Protein AF-A0A523AHH6-F1 (afdb_monomer_lite)

Sequence (293 aa):
MIEVYRKLPKESFELILRNLAAREYLKRIWEQYSTIGKLDYLEDFDKIFEELFRFFLRPFELIIFNESVIRSIFPLQNLITTRDVVSAYTDFVESLTSHMRLTLQLLSQPVPKTPFDRFIEDWLDFAKKFEFQTAFPQDLPFALPADAKNYLIDCMKHWGEFVSDYEKYREMLRKAFRRSIENFCDFLSRSNVKSFDEFKNLLQDFLAKEFDVLLKSEEYLDLQQRLFDALFDHIYCLRRFFELMLENNPASPFATVSQLDEAYKRIMDLRRKIAELEKRLEALEVRLHDRKD

Radius of gyration: 30.47 Å; chains: 1; bounding box: 73×78×85 Å

Secondary structure (DSSP, 8-state):
-HHHHTTS-HHHHHHHHHHHHHHHHHHHHHHHHHHHS-----HHHHHHHHHHHHHHHHHHHHHHHHHHHHHHHS-TTTTTSHHHHHHHHHHHHHHHHHHHHHHHHHHSS-----HHHHHHHHHHHHHHHHTT--S--TT-TTSPPHHHHHHHHHHHHHHHHHHHHHHHHHHHHHHHHHHHHHHHHHHHTTS----HHHHHHHHHHHHHHHHHHHHT-HHHHHHHHHHHHHHHHHHHHHHHHHHHHHHT-TT--SPPHHHHHHHHHHHHHHHHHHHHHHHHHHHHHHHHHTTT-

pLDDT: mean 76.25, std 17.23, range [41.59, 97.75]

Foldseek 3Di:
DVVVLVPDDPLVNLLVVLVVLLVVLLVVQVVVCVVPLAHDDDVSLVSNVCSVCCSVCVVVVVVVVVVVVVCVVCVVVPCVVPLVVLVVVLVVLVVVVVVVLVVVVVVDPRDPCDVVNVVNVVSVVVSVVVVPDPDDPPPDLQPQPPLLVVLVVQLVVLVVQLVVLSVVLSVLLVVLSVVLVRVLSVVSNVDPDDDSVSSVVSSVVSSCVSVVVLVPDPVNVVSVVSNVVSVVSSVVSVLVSVQSSQVSNPPRPDDRPVRVVVVVVVVVVVVVVVVVVVVVVVVVVVVVVVVVD

Structure (mmCIF, N/CA/C/O backbone):
data_AF-A0A523AHH6-F1
#
_entry.id   AF-A0A523AHH6-F1
#
loop_
_atom_site.group_PDB
_atom_site.id
_atom_site.type_symbol
_atom_site.label_atom_id
_atom_site.label_alt_id
_atom_site.label_comp_id
_atom_site.label_asym_id
_atom_site.label_entity_id
_atom_site.label_seq_id
_atom_site.pdbx_PDB_ins_code
_atom_site.Cartn_x
_atom_site.Cartn_y
_atom_site.Cartn_z
_atom_site.occupancy
_atom_site.B_iso_or_equiv
_atom_site.auth_seq_id
_atom_site.auth_comp_id
_atom_site.auth_asym_id
_atom_site.auth_atom_id
_atom_site.pdbx_PDB_model_num
ATOM 1 N N . MET A 1 1 ? 8.636 -21.648 23.862 1.00 48.44 1 MET A N 1
ATOM 2 C CA . MET A 1 1 ? 8.026 -20.578 23.036 1.00 48.44 1 MET A CA 1
ATOM 3 C C . MET A 1 1 ? 9.076 -19.832 22.207 1.00 48.44 1 MET A C 1
ATOM 5 O O . MET A 1 1 ? 8.920 -19.797 21.000 1.00 48.44 1 MET A O 1
ATOM 9 N N . ILE A 1 2 ? 10.172 -19.332 22.799 1.00 52.78 2 ILE A N 1
ATOM 10 C CA . ILE A 1 2 ? 11.234 -18.541 22.123 1.00 52.78 2 ILE A CA 1
ATOM 11 C C . ILE A 1 2 ? 11.898 -19.247 20.914 1.00 52.78 2 ILE A C 1
ATOM 13 O O . ILE A 1 2 ? 12.221 -18.591 19.930 1.00 52.78 2 ILE A O 1
ATOM 17 N N . GLU A 1 3 ? 12.048 -20.575 20.920 1.00 47.69 3 GLU A N 1
ATOM 18 C CA . GLU A 1 3 ? 12.657 -21.307 19.789 1.00 47.69 3 GLU A CA 1
ATOM 19 C C . GLU A 1 3 ? 11.769 -21.402 18.541 1.00 47.69 3 GLU A C 1
ATOM 21 O O . GLU A 1 3 ? 12.284 -21.424 17.425 1.00 47.69 3 GLU A O 1
ATOM 26 N N . VAL A 1 4 ? 10.441 -21.392 18.708 1.00 57.41 4 VAL A N 1
ATOM 27 C CA . VAL A 1 4 ? 9.490 -21.340 17.583 1.00 57.41 4 VAL A CA 1
ATOM 28 C C . VAL A 1 4 ? 9.541 -19.960 16.912 1.00 57.41 4 VAL A C 1
ATOM 30 O O . VAL A 1 4 ? 9.402 -19.856 15.697 1.00 57.41 4 VAL A O 1
ATOM 33 N N . TYR A 1 5 ? 9.854 -18.910 17.681 1.00 54.66 5 TYR A N 1
ATOM 34 C CA . TYR A 1 5 ? 9.972 -17.536 17.185 1.00 54.66 5 TYR A CA 1
ATOM 35 C C . TYR A 1 5 ? 11.235 -17.267 16.352 1.00 54.66 5 TYR A C 1
ATOM 37 O O . TYR A 1 5 ? 11.229 -16.346 15.545 1.00 54.66 5 TYR A O 1
ATOM 45 N N . ARG A 1 6 ? 12.302 -18.070 16.477 1.00 58.28 6 ARG A N 1
ATOM 46 C CA . ARG A 1 6 ? 13.540 -17.887 15.687 1.00 58.28 6 ARG A CA 1
ATOM 47 C C . ARG A 1 6 ? 13.448 -18.366 14.236 1.00 58.28 6 ARG A C 1
ATOM 49 O O . ARG A 1 6 ? 14.326 -18.034 13.448 1.00 58.28 6 ARG A O 1
ATOM 56 N N . LYS A 1 7 ? 12.432 -19.164 13.891 1.00 66.31 7 LYS A N 1
ATOM 57 C CA . LYS A 1 7 ? 12.277 -19.764 12.553 1.00 66.31 7 LYS A CA 1
ATOM 58 C C . LYS A 1 7 ? 11.244 -19.062 11.669 1.00 66.31 7 LYS A C 1
ATOM 60 O O . LYS A 1 7 ? 11.060 -19.475 10.529 1.00 66.31 7 LYS A O 1
ATOM 65 N N . LEU A 1 8 ? 10.550 -18.047 12.181 1.00 60.25 8 LEU A N 1
ATOM 66 C CA . LEU A 1 8 ? 9.539 -17.329 11.409 1.00 60.25 8 LEU A CA 1
ATOM 67 C C . LEU A 1 8 ? 10.190 -16.276 10.496 1.00 60.25 8 LEU A C 1
ATOM 69 O O . LEU A 1 8 ? 11.152 -15.630 10.921 1.00 60.25 8 LEU A O 1
ATOM 73 N N . PRO A 1 9 ? 9.660 -16.069 9.274 1.00 73.94 9 PRO A N 1
ATOM 74 C CA . PRO A 1 9 ? 10.019 -14.925 8.445 1.00 73.94 9 PRO A CA 1
ATOM 75 C C . PRO A 1 9 ? 9.846 -13.620 9.226 1.00 73.94 9 PRO A C 1
ATOM 77 O O . PRO A 1 9 ? 8.939 -13.490 10.058 1.00 73.94 9 PRO A O 1
ATOM 80 N N . LYS A 1 10 ? 10.720 -12.648 8.964 1.00 73.81 10 LYS A N 1
ATOM 81 C CA . LYS A 1 10 ? 10.757 -11.363 9.675 1.00 73.81 10 LYS A CA 1
ATOM 82 C C . LYS A 1 10 ? 9.416 -10.625 9.584 1.00 73.81 10 LYS A C 1
ATOM 84 O O . LYS A 1 10 ? 8.987 -9.994 10.546 1.00 73.81 10 LYS A O 1
ATOM 89 N N . GLU A 1 11 ? 8.739 -10.768 8.454 1.00 67.25 11 GLU A N 1
ATOM 90 C CA . GLU A 1 11 ? 7.439 -10.183 8.137 1.00 67.25 11 GLU A CA 1
ATOM 91 C C . GLU A 1 11 ? 6.336 -10.776 9.023 1.00 67.25 11 GLU A C 1
ATOM 93 O O . GLU A 1 11 ? 5.547 -10.043 9.621 1.00 67.25 11 GLU A O 1
ATOM 98 N N . SER A 1 12 ? 6.328 -12.102 9.187 1.00 72.25 12 SER A N 1
ATOM 99 C CA . SER A 1 12 ? 5.388 -12.796 10.072 1.00 72.25 12 SER A CA 1
ATOM 100 C C . SER A 1 12 ? 5.602 -12.407 11.535 1.00 72.25 12 SER A C 1
ATOM 102 O O . SER A 1 12 ? 4.640 -12.270 12.288 1.00 72.25 12 SER A O 1
ATOM 104 N N . PHE A 1 13 ? 6.858 -12.205 11.945 1.00 78.50 13 PHE A N 1
ATOM 105 C CA . PHE A 1 13 ? 7.189 -11.762 13.298 1.00 78.50 13 PHE A CA 1
ATOM 106 C C . PHE A 1 13 ? 6.691 -10.339 13.579 1.00 78.50 13 PHE A C 1
ATOM 108 O O . PHE A 1 13 ? 6.076 -10.097 14.617 1.00 78.50 13 PHE A O 1
ATOM 115 N N . GLU A 1 14 ? 6.899 -9.411 12.642 1.00 75.81 14 GLU A N 1
ATOM 116 C CA . GLU A 1 14 ? 6.394 -8.043 12.769 1.00 75.81 14 GLU A CA 1
ATOM 117 C C . GLU A 1 14 ? 4.862 -8.019 12.867 1.00 75.81 14 GLU A C 1
ATOM 119 O O . GLU A 1 14 ? 4.312 -7.358 13.747 1.00 75.81 14 GLU A O 1
ATOM 124 N N . LEU A 1 15 ? 4.168 -8.801 12.036 1.00 78.25 15 LEU A N 1
ATOM 125 C CA . LEU A 1 15 ? 2.708 -8.895 12.065 1.00 78.25 15 LEU A CA 1
ATOM 126 C C . LEU A 1 15 ? 2.179 -9.428 13.407 1.00 78.25 15 LEU A C 1
ATOM 128 O O . LEU A 1 15 ? 1.160 -8.952 13.908 1.00 78.25 15 LEU A O 1
ATOM 132 N N . ILE A 1 16 ? 2.875 -10.383 14.030 1.00 81.69 16 ILE A N 1
ATOM 133 C CA . ILE A 1 16 ? 2.519 -10.877 15.369 1.00 81.69 16 ILE A CA 1
ATOM 134 C C . ILE A 1 16 ? 2.703 -9.781 16.423 1.00 81.69 16 ILE A C 1
ATOM 136 O O . ILE A 1 16 ? 1.802 -9.571 17.234 1.00 81.69 16 ILE A O 1
ATOM 140 N N . LEU A 1 17 ? 3.834 -9.067 16.413 1.00 84.88 17 LEU A N 1
ATOM 141 C CA . LEU A 1 17 ? 4.095 -7.994 17.378 1.00 84.88 17 LEU A CA 1
ATOM 142 C C . LEU A 1 17 ? 3.060 -6.869 17.285 1.00 84.88 17 LEU A C 1
ATOM 144 O O . LEU A 1 17 ? 2.570 -6.403 18.311 1.00 84.88 17 LEU A O 1
ATOM 148 N N . ARG A 1 18 ? 2.676 -6.478 16.069 1.00 83.06 18 ARG A N 1
ATOM 149 C CA . ARG A 1 18 ? 1.643 -5.457 15.844 1.00 83.06 18 ARG A CA 1
ATOM 150 C C . ARG A 1 18 ? 0.272 -5.908 16.329 1.00 83.06 18 ARG A C 1
ATOM 152 O O . ARG A 1 18 ? -0.416 -5.156 17.007 1.00 83.06 18 ARG A O 1
ATOM 159 N N . ASN A 1 19 ? -0.103 -7.158 16.055 1.00 87.19 19 ASN A N 1
ATOM 160 C CA . ASN A 1 19 ? -1.345 -7.729 16.580 1.00 87.19 19 ASN A CA 1
ATOM 161 C C . ASN A 1 19 ? -1.354 -7.788 18.114 1.00 87.19 19 ASN A C 1
ATOM 163 O O . ASN A 1 19 ? -2.397 -7.572 18.732 1.00 87.19 19 ASN A O 1
ATOM 167 N N . LEU A 1 20 ? -0.206 -8.064 18.742 1.00 88.88 20 LEU A N 1
ATOM 168 C CA . LEU A 1 20 ? -0.069 -8.003 20.197 1.00 88.88 20 LEU A CA 1
ATOM 169 C C . LEU A 1 20 ? -0.251 -6.571 20.711 1.00 88.88 20 LEU A C 1
ATOM 171 O O . LEU A 1 20 ? -1.049 -6.378 21.625 1.00 88.88 20 LEU A O 1
ATOM 175 N N . ALA A 1 21 ? 0.388 -5.581 20.083 1.00 90.81 21 ALA A N 1
ATOM 176 C CA . ALA A 1 21 ? 0.228 -4.171 20.437 1.00 90.81 21 ALA A CA 1
ATOM 177 C C . ALA A 1 21 ? -1.233 -3.707 20.285 1.00 90.81 21 ALA A C 1
ATOM 179 O O . ALA A 1 21 ? -1.817 -3.186 21.232 1.00 90.81 21 ALA A O 1
ATOM 180 N N . ALA A 1 22 ? -1.874 -3.994 19.146 1.00 91.38 22 ALA A N 1
ATOM 181 C CA . ALA A 1 22 ? -3.294 -3.719 18.915 1.00 91.38 22 ALA A CA 1
ATOM 182 C C . ALA A 1 22 ? -4.188 -4.358 19.991 1.00 91.38 22 ALA A C 1
ATOM 184 O O . ALA A 1 22 ? -5.118 -3.728 20.495 1.00 91.38 22 ALA A O 1
ATOM 185 N N . ARG A 1 23 ? -3.881 -5.595 20.401 1.00 93.31 23 ARG A N 1
ATOM 186 C CA . ARG A 1 23 ? -4.606 -6.283 21.474 1.00 93.31 23 ARG A CA 1
ATOM 187 C C . ARG A 1 23 ? -4.383 -5.638 22.841 1.00 93.31 23 ARG A C 1
ATOM 189 O O . ARG A 1 23 ? -5.309 -5.637 23.648 1.00 93.31 23 ARG A O 1
ATOM 196 N N . GLU A 1 24 ? -3.190 -5.129 23.125 1.00 95.06 24 GLU A N 1
ATOM 197 C CA . GLU A 1 24 ? -2.901 -4.394 24.360 1.00 95.06 24 GLU A CA 1
ATOM 198 C C . GLU A 1 24 ? -3.667 -3.073 24.414 1.00 95.06 24 GLU A C 1
ATOM 200 O O . GLU A 1 24 ? -4.338 -2.819 25.414 1.00 95.06 24 GLU A O 1
ATOM 205 N N . TYR A 1 25 ? -3.661 -2.290 23.330 1.00 96.25 25 TYR A N 1
ATOM 206 C CA . TYR A 1 25 ? -4.496 -1.090 23.207 1.00 96.25 25 TYR A CA 1
ATOM 207 C C . TYR A 1 25 ? -5.971 -1.430 23.439 1.00 96.25 25 TYR A C 1
ATOM 209 O O . TYR A 1 25 ? -6.633 -0.815 24.271 1.00 96.25 25 TYR A O 1
ATOM 217 N N . LEU A 1 26 ? -6.468 -2.489 22.794 1.00 96.19 26 LEU A N 1
ATOM 218 C CA . LEU A 1 26 ? -7.857 -2.913 22.940 1.00 96.19 26 LEU A CA 1
ATOM 219 C C . LEU A 1 26 ? -8.212 -3.331 24.375 1.00 96.19 26 LEU A C 1
ATOM 221 O O . LEU A 1 26 ? -9.313 -3.046 24.843 1.00 96.19 26 LEU A O 1
ATOM 225 N N . LYS A 1 27 ? -7.293 -3.993 25.090 1.00 96.25 27 LYS A N 1
ATOM 226 C CA . LYS A 1 27 ? -7.486 -4.340 26.506 1.00 96.25 27 LYS A CA 1
ATOM 227 C C . LYS A 1 27 ? -7.603 -3.101 27.385 1.00 96.25 27 LYS A C 1
ATOM 229 O O . LYS A 1 27 ? -8.485 -3.074 28.233 1.00 96.25 27 LYS A O 1
ATOM 234 N N . ARG A 1 28 ? -6.774 -2.077 27.164 1.00 96.69 28 ARG A N 1
ATOM 235 C CA . ARG A 1 28 ? -6.853 -0.821 27.930 1.00 96.69 28 ARG A CA 1
ATOM 236 C C . ARG A 1 28 ? -8.177 -0.099 27.706 1.00 96.69 28 ARG A C 1
ATOM 238 O O . ARG A 1 28 ? -8.812 0.336 28.663 1.00 96.69 28 ARG A O 1
ATOM 245 N N . ILE A 1 29 ? -8.630 -0.047 26.454 1.00 96.75 29 ILE A N 1
ATOM 246 C CA . ILE A 1 29 ? -9.942 0.505 26.088 1.00 96.75 29 ILE A CA 1
ATOM 247 C C . ILE A 1 29 ? -11.062 -0.267 26.807 1.00 96.75 29 ILE A C 1
ATOM 249 O O . ILE A 1 29 ? -11.969 0.336 27.383 1.00 96.75 29 ILE A O 1
ATOM 253 N N . TRP A 1 30 ? -10.987 -1.601 26.819 1.00 96.81 30 TRP A N 1
ATOM 254 C CA . TRP A 1 30 ? -11.945 -2.442 27.537 1.00 96.81 30 TRP A CA 1
ATOM 255 C C . TRP A 1 30 ? -11.932 -2.205 29.049 1.00 96.81 30 TRP A C 1
ATOM 257 O O . TRP A 1 30 ? -12.995 -2.080 29.649 1.00 96.81 30 TRP A O 1
ATOM 267 N N . GLU A 1 31 ? -10.759 -2.134 29.677 1.00 95.94 31 GLU A N 1
ATOM 268 C CA . GLU A 1 31 ? -10.627 -1.877 31.115 1.00 95.94 31 GLU A CA 1
ATOM 269 C C . GLU A 1 31 ? -11.294 -0.547 31.494 1.00 95.94 31 GLU A C 1
ATOM 271 O O . GLU A 1 31 ? -12.069 -0.488 32.455 1.00 95.94 31 GLU A O 1
ATOM 276 N N . GLN A 1 32 ? -11.092 0.489 30.677 1.00 94.44 32 GLN A N 1
ATOM 277 C CA . GLN A 1 32 ? -11.747 1.782 30.845 1.00 94.44 32 GLN A CA 1
ATOM 278 C C . GLN A 1 32 ? -13.272 1.677 30.712 1.00 94.44 32 GLN A C 1
ATOM 280 O O . GLN A 1 32 ? -13.994 2.142 31.599 1.00 94.44 32 GLN A O 1
ATOM 285 N N . TYR A 1 33 ? -13.772 1.013 29.665 1.00 95.44 33 TYR A N 1
ATOM 286 C CA . TYR A 1 33 ? -15.208 0.772 29.499 1.00 95.44 33 TYR A CA 1
ATOM 287 C C . TYR A 1 33 ? -15.796 -0.020 30.675 1.00 95.44 33 TYR A C 1
ATOM 289 O O . TYR A 1 33 ? -16.827 0.367 31.215 1.00 95.44 33 TYR A O 1
ATOM 297 N N . SER A 1 34 ? -15.128 -1.084 31.126 1.00 94.25 34 SER A N 1
ATOM 298 C CA . SER A 1 34 ? -15.606 -1.939 32.220 1.00 94.25 34 SER A CA 1
ATOM 299 C C . SER A 1 34 ? -15.682 -1.211 33.566 1.00 94.25 34 SER A C 1
ATOM 301 O O . SER A 1 34 ? -16.495 -1.569 34.416 1.00 94.25 34 SER A O 1
ATOM 303 N N . THR A 1 35 ? -14.866 -0.168 33.746 1.00 92.44 35 THR A N 1
ATOM 304 C CA . THR A 1 35 ? -14.834 0.644 34.968 1.00 92.44 35 THR A CA 1
ATOM 305 C C . THR A 1 35 ? -15.883 1.757 34.937 1.00 92.44 35 THR A C 1
ATOM 307 O O . THR A 1 35 ? -16.543 2.013 35.941 1.00 92.44 35 THR A O 1
ATOM 310 N N . ILE A 1 36 ? -16.034 2.435 33.795 1.00 91.88 36 ILE A N 1
ATOM 311 C CA . ILE A 1 36 ? -16.860 3.648 33.665 1.00 91.88 36 ILE A CA 1
ATOM 312 C C . ILE A 1 36 ? -18.284 3.320 33.181 1.00 91.88 36 ILE A C 1
ATOM 314 O O . ILE A 1 36 ? -19.224 4.069 33.442 1.00 91.88 36 ILE A O 1
ATOM 318 N N . GLY A 1 37 ? -18.460 2.208 32.465 1.00 88.25 37 GLY A N 1
ATOM 319 C CA . GLY A 1 37 ? -19.714 1.812 31.816 1.00 88.25 37 GLY A CA 1
ATOM 320 C C . GLY A 1 37 ? -20.070 2.644 30.577 1.00 88.25 37 GLY A C 1
ATOM 321 O O . GLY A 1 37 ? -21.135 2.452 29.996 1.00 88.25 37 GLY A O 1
ATOM 322 N N . LYS A 1 38 ? -19.198 3.576 30.176 1.00 89.62 38 LYS A N 1
ATOM 323 C CA . LYS A 1 38 ? -19.306 4.400 28.967 1.00 89.62 38 LYS A CA 1
ATOM 324 C C . LYS A 1 38 ? -17.939 4.518 28.309 1.00 89.62 38 LYS A C 1
ATOM 326 O O . LYS A 1 38 ? -16.919 4.469 28.996 1.00 89.62 38 LYS A O 1
ATOM 331 N N . LEU A 1 39 ? -17.937 4.664 26.990 1.00 92.44 39 LEU A N 1
ATOM 332 C CA . LEU A 1 39 ? -16.727 4.776 26.192 1.00 92.44 39 LEU A CA 1
ATOM 333 C C . LEU A 1 39 ? -16.906 5.877 25.150 1.00 92.44 39 LEU A C 1
ATOM 335 O O . LEU A 1 39 ? -17.854 5.828 24.373 1.00 92.44 39 LEU A O 1
ATOM 339 N N . ASP A 1 40 ? -15.982 6.832 25.144 1.00 93.38 40 ASP A N 1
ATOM 340 C CA . ASP A 1 40 ? -15.847 7.837 24.091 1.00 93.38 40 ASP A CA 1
ATOM 341 C C . ASP A 1 40 ? -14.698 7.449 23.148 1.00 93.38 40 ASP A C 1
ATOM 343 O O . ASP A 1 40 ? -13.979 6.475 23.384 1.00 93.38 40 ASP A O 1
ATOM 347 N N . TYR A 1 41 ? -14.501 8.207 22.068 1.00 93.56 41 TYR A N 1
ATOM 348 C CA . TYR A 1 41 ? -13.341 8.012 21.198 1.00 93.56 41 TYR A CA 1
ATOM 349 C C . TYR A 1 41 ? -12.038 8.318 21.958 1.00 93.56 41 TYR A C 1
ATOM 351 O O . TYR A 1 41 ? -11.848 9.417 22.478 1.00 93.56 41 TYR A O 1
ATOM 359 N N . LEU A 1 42 ? -11.130 7.344 22.001 1.00 93.94 42 LEU A N 1
ATOM 360 C CA . LEU A 1 42 ? -9.831 7.412 22.675 1.00 93.94 42 LEU A CA 1
ATOM 361 C C . LEU A 1 42 ? -8.678 7.399 21.667 1.00 93.94 42 LEU A C 1
ATOM 363 O O . LEU A 1 42 ? -8.751 6.728 20.643 1.00 93.94 42 LEU A O 1
ATOM 367 N N . GLU A 1 43 ? -7.559 8.028 22.026 1.00 94.75 43 GLU A N 1
ATOM 368 C CA . GLU A 1 43 ? -6.303 7.997 21.253 1.00 94.75 43 GLU A CA 1
ATOM 369 C C . GLU A 1 43 ? -5.782 6.562 21.024 1.00 94.75 43 GLU A C 1
ATOM 371 O O . GLU A 1 43 ? -5.125 6.267 20.028 1.00 94.75 43 GLU A O 1
ATOM 376 N N . ASP A 1 44 ? -6.095 5.629 21.929 1.00 95.56 44 ASP A N 1
ATOM 377 C CA . ASP A 1 44 ? -5.725 4.221 21.762 1.00 95.56 44 ASP A CA 1
ATOM 378 C C . ASP A 1 44 ? -6.420 3.572 20.543 1.00 95.56 44 ASP A C 1
ATOM 380 O O . ASP A 1 44 ? -5.861 2.639 19.968 1.00 95.56 44 ASP A O 1
ATOM 384 N N . PHE A 1 45 ? -7.568 4.087 20.074 1.00 95.69 45 PHE A N 1
ATOM 385 C CA . PHE A 1 45 ? -8.154 3.648 18.800 1.00 95.69 45 PHE A CA 1
ATOM 386 C C . PHE A 1 45 ? -7.327 4.102 17.596 1.00 95.69 45 PHE A C 1
ATOM 388 O O . PHE A 1 45 ? -7.135 3.313 16.671 1.00 95.69 45 PHE A O 1
ATOM 395 N N . ASP A 1 46 ? -6.776 5.318 17.621 1.00 94.50 46 ASP A N 1
ATOM 396 C CA . ASP A 1 46 ? -5.870 5.786 16.564 1.00 94.50 46 ASP A CA 1
ATOM 397 C C . ASP A 1 46 ? -4.603 4.925 16.517 1.00 94.50 46 ASP A C 1
ATOM 399 O O . ASP A 1 46 ? -4.131 4.563 15.442 1.00 94.50 46 ASP A O 1
ATOM 403 N N . LYS A 1 47 ? -4.086 4.506 17.678 1.00 94.50 47 LYS A N 1
ATOM 404 C CA . LYS A 1 47 ? -2.945 3.577 17.745 1.00 94.50 47 LYS A CA 1
ATOM 405 C C . LYS A 1 47 ? -3.287 2.206 17.171 1.00 94.50 47 LYS A C 1
ATOM 407 O O . LYS A 1 47 ? -2.462 1.628 16.471 1.00 94.50 47 LYS A O 1
ATOM 412 N N . ILE A 1 48 ? -4.500 1.698 17.410 1.00 93.06 48 ILE A N 1
ATOM 413 C CA . ILE A 1 48 ? -4.978 0.464 16.767 1.00 93.06 48 ILE A CA 1
ATOM 414 C C . ILE A 1 48 ? -5.034 0.642 15.247 1.00 93.06 48 ILE A C 1
ATOM 416 O O . ILE A 1 48 ? -4.553 -0.232 14.528 1.00 93.06 48 ILE A O 1
ATOM 420 N N . PHE A 1 49 ? -5.573 1.761 14.755 1.00 93.62 49 PHE A N 1
ATOM 421 C CA . PHE A 1 49 ? -5.599 2.058 13.322 1.00 93.62 49 PHE A CA 1
ATOM 422 C C . PHE A 1 49 ? -4.189 2.051 12.730 1.00 93.62 49 PHE A C 1
ATOM 424 O O . PHE A 1 49 ? -3.935 1.348 11.751 1.00 93.62 49 PHE A O 1
ATOM 431 N N . GLU A 1 50 ? -3.257 2.779 13.342 1.00 91.56 50 GLU A N 1
ATOM 432 C CA . GLU A 1 50 ? -1.877 2.826 12.869 1.00 91.56 50 GLU A CA 1
ATOM 433 C C . GLU A 1 50 ? -1.238 1.429 12.921 1.00 91.56 50 GLU A C 1
ATOM 435 O O . GLU A 1 50 ? -0.637 1.014 11.940 1.00 91.56 50 GLU A O 1
ATOM 440 N N . GLU A 1 51 ? -1.420 0.621 13.970 1.00 89.31 51 GLU A N 1
ATOM 441 C CA . GLU A 1 51 ? -0.836 -0.729 13.990 1.00 89.31 51 GLU A CA 1
ATOM 442 C C . GLU A 1 51 ? -1.425 -1.681 12.937 1.00 89.31 51 GLU A C 1
ATOM 444 O O . GLU A 1 51 ? -0.674 -2.469 12.350 1.00 89.31 51 GLU A O 1
ATOM 449 N N . LEU A 1 52 ? -2.731 -1.589 12.662 1.00 85.94 52 LEU A N 1
ATOM 450 C CA . LEU A 1 52 ? -3.413 -2.409 11.658 1.00 85.94 52 LEU A CA 1
ATOM 451 C C . LEU A 1 52 ? -3.036 -2.004 10.230 1.00 85.94 52 LEU A C 1
ATOM 453 O O . LEU A 1 52 ? -2.699 -2.859 9.412 1.00 85.94 52 LEU A O 1
ATOM 457 N N . PHE A 1 53 ? -3.083 -0.708 9.922 1.00 84.06 53 PHE A N 1
ATOM 458 C CA . PHE A 1 53 ? -2.934 -0.219 8.553 1.00 84.06 53 PHE A CA 1
ATOM 459 C C . PHE A 1 53 ? -1.491 0.085 8.177 1.00 84.06 53 PHE A C 1
ATOM 461 O O . PHE A 1 53 ? -1.128 -0.095 7.017 1.00 84.06 53 PHE A O 1
ATOM 468 N N . ARG A 1 54 ? -0.620 0.439 9.128 1.00 77.88 54 ARG A N 1
ATOM 469 C CA . ARG A 1 54 ? 0.790 0.722 8.833 1.00 77.88 54 ARG A CA 1
ATOM 470 C C . ARG A 1 54 ? 1.499 -0.459 8.199 1.00 77.88 54 ARG A C 1
ATOM 472 O O . ARG A 1 54 ? 2.373 -0.237 7.384 1.00 77.88 54 ARG A O 1
ATOM 479 N N . PHE A 1 55 ? 1.138 -1.707 8.493 1.00 72.06 55 PHE A N 1
ATOM 480 C CA . PHE A 1 55 ? 1.748 -2.844 7.795 1.00 72.06 55 PHE A CA 1
ATOM 481 C C . PHE A 1 55 ? 1.467 -2.821 6.281 1.00 72.06 55 PHE A C 1
ATOM 483 O O . PHE A 1 55 ? 2.379 -3.026 5.484 1.00 72.06 55 PHE A O 1
ATOM 490 N N . PHE A 1 56 ? 0.228 -2.518 5.891 1.00 69.94 56 PHE A N 1
ATOM 491 C CA . PHE A 1 56 ? -0.183 -2.436 4.487 1.00 69.94 56 PHE A CA 1
ATOM 492 C C . PHE A 1 56 ? 0.318 -1.161 3.804 1.00 69.94 56 PHE A C 1
ATOM 494 O O . PHE A 1 56 ? 0.626 -1.169 2.616 1.00 69.94 56 PHE A O 1
ATOM 501 N N . LEU A 1 57 ? 0.413 -0.075 4.567 1.00 76.19 57 LEU A N 1
ATOM 502 C CA . LEU A 1 57 ? 0.810 1.248 4.100 1.00 76.19 57 LEU A CA 1
ATOM 503 C C . LEU A 1 57 ? 2.337 1.417 4.041 1.00 76.19 57 LEU A C 1
ATOM 505 O O . LEU A 1 57 ? 2.851 2.104 3.167 1.00 76.19 57 LEU A O 1
ATOM 509 N N . ARG A 1 58 ? 3.096 0.736 4.905 1.00 72.50 58 ARG A N 1
ATOM 510 C CA . ARG A 1 58 ? 4.551 0.897 5.043 1.00 72.50 58 ARG A CA 1
ATOM 511 C C . ARG A 1 58 ? 5.346 0.660 3.759 1.00 72.50 58 ARG A C 1
ATOM 513 O O . ARG A 1 58 ? 6.279 1.427 3.543 1.00 72.50 58 ARG A O 1
ATOM 520 N N . PRO A 1 59 ? 5.058 -0.347 2.911 1.00 69.25 59 PRO A N 1
ATOM 521 C CA . PRO A 1 59 ? 5.743 -0.473 1.629 1.00 69.25 59 PRO A CA 1
ATOM 522 C C . PRO A 1 59 ? 5.609 0.802 0.795 1.00 69.25 59 PRO A C 1
ATOM 524 O O . PRO A 1 59 ? 6.606 1.303 0.289 1.00 69.25 59 PRO A O 1
ATOM 527 N N . PHE A 1 60 ? 4.413 1.385 0.742 1.00 71.12 60 PHE A N 1
ATOM 528 C CA . PHE A 1 60 ? 4.165 2.633 0.029 1.00 71.12 60 PHE A CA 1
ATOM 529 C C . PHE A 1 60 ? 4.817 3.828 0.728 1.00 71.12 60 PHE A C 1
ATOM 531 O O . PHE A 1 60 ? 5.501 4.603 0.071 1.00 71.12 60 PHE A O 1
ATOM 538 N N . GLU A 1 61 ? 4.723 3.934 2.056 1.00 70.88 61 GLU A N 1
ATOM 539 C CA . GLU A 1 61 ? 5.405 4.984 2.829 1.00 70.88 61 GLU A CA 1
ATOM 540 C C . GLU A 1 61 ? 6.924 4.953 2.642 1.00 70.88 61 GLU A C 1
ATOM 542 O O . GLU A 1 61 ? 7.544 6.004 2.544 1.00 70.88 61 GLU A O 1
ATOM 547 N N . LEU A 1 62 ? 7.536 3.768 2.575 1.00 65.81 62 LEU A N 1
ATOM 548 C CA . LEU A 1 62 ? 8.970 3.625 2.329 1.00 65.81 62 LEU A CA 1
ATOM 549 C C . LEU A 1 62 ? 9.343 4.080 0.922 1.00 65.81 62 LEU A C 1
ATOM 551 O O . LEU A 1 62 ? 10.371 4.731 0.762 1.00 65.81 62 LEU A O 1
ATOM 555 N N . ILE A 1 63 ? 8.523 3.771 -0.084 1.00 65.06 63 ILE A N 1
ATOM 556 C CA . ILE A 1 63 ? 8.771 4.239 -1.451 1.00 65.06 63 ILE A CA 1
ATOM 557 C C . ILE A 1 63 ? 8.630 5.773 -1.506 1.00 65.06 63 ILE A C 1
ATOM 559 O O . ILE A 1 63 ? 9.523 6.440 -2.018 1.00 65.06 63 ILE A O 1
ATOM 563 N N . ILE A 1 64 ? 7.594 6.345 -0.881 1.00 68.69 64 ILE A N 1
ATOM 564 C CA . ILE A 1 64 ? 7.368 7.802 -0.774 1.00 68.69 64 ILE A CA 1
ATOM 565 C C . ILE A 1 64 ? 8.486 8.509 -0.020 1.00 68.69 64 ILE A C 1
ATOM 567 O O . ILE A 1 64 ? 9.014 9.517 -0.488 1.00 68.69 64 ILE A O 1
ATOM 571 N N . PHE A 1 65 ? 8.893 7.976 1.125 1.00 61.91 65 PHE A N 1
ATOM 572 C CA . PHE A 1 65 ? 9.955 8.560 1.928 1.00 61.91 65 PHE A CA 1
ATOM 573 C C . PHE A 1 65 ? 11.305 8.495 1.211 1.00 61.91 65 PHE A C 1
ATOM 575 O O . PHE A 1 65 ? 12.011 9.501 1.142 1.00 61.91 65 PHE A O 1
ATOM 582 N N . ASN A 1 66 ? 11.653 7.343 0.632 1.00 57.75 66 ASN A N 1
ATOM 583 C CA . ASN A 1 66 ? 12.901 7.192 -0.111 1.00 57.75 66 ASN A CA 1
ATOM 584 C C . ASN A 1 66 ? 12.933 8.110 -1.333 1.00 57.75 66 ASN A C 1
ATOM 586 O O . ASN A 1 66 ? 13.975 8.686 -1.619 1.00 57.75 66 ASN A O 1
ATOM 590 N N . GLU A 1 67 ? 11.809 8.307 -2.019 1.00 62.91 67 GLU A N 1
ATOM 591 C CA . GLU A 1 67 ? 11.733 9.213 -3.164 1.00 62.91 67 GLU A CA 1
ATOM 592 C C . GLU A 1 67 ? 11.816 10.687 -2.744 1.00 62.91 67 GLU A C 1
ATOM 594 O O . GLU A 1 67 ? 12.536 11.450 -3.380 1.00 62.91 67 GLU A O 1
ATOM 599 N N . SER A 1 68 ? 11.225 11.082 -1.610 1.00 58.25 68 SER A N 1
ATOM 600 C CA . SER A 1 68 ? 11.435 12.417 -1.030 1.00 58.25 68 SER A CA 1
ATOM 601 C C . SER A 1 68 ? 12.896 12.665 -0.646 1.00 58.25 68 SER A C 1
ATOM 603 O O . SER A 1 68 ? 13.380 13.789 -0.782 1.00 58.25 68 SER A O 1
ATOM 605 N N . VAL A 1 69 ? 13.596 11.640 -0.156 1.00 52.84 69 VAL A N 1
ATOM 606 C CA . VAL A 1 69 ? 15.032 11.702 0.150 1.00 52.84 69 VAL A CA 1
ATOM 607 C C . VAL A 1 69 ? 15.852 11.757 -1.140 1.00 52.84 69 VAL A C 1
ATOM 609 O O . VAL A 1 69 ? 16.782 12.547 -1.248 1.00 52.84 69 VAL A O 1
ATOM 612 N N . ILE A 1 70 ? 15.480 10.993 -2.165 1.00 50.62 70 ILE A N 1
ATOM 613 C CA . ILE A 1 70 ? 16.118 11.068 -3.483 1.00 50.62 70 ILE A CA 1
ATOM 614 C C . ILE A 1 70 ? 15.887 12.447 -4.111 1.00 50.62 70 ILE A C 1
ATOM 616 O O . ILE A 1 70 ? 16.836 13.020 -4.623 1.00 50.62 70 ILE A O 1
ATOM 620 N N . ARG A 1 71 ? 14.690 13.038 -4.018 1.00 52.12 71 ARG A N 1
ATOM 621 C CA . ARG A 1 71 ? 14.404 14.407 -4.490 1.00 52.12 71 ARG A CA 1
ATOM 622 C C . ARG A 1 71 ? 15.158 15.480 -3.709 1.00 52.12 71 ARG A C 1
ATOM 624 O O . ARG A 1 71 ? 15.484 16.516 -4.282 1.00 52.12 71 ARG A O 1
ATOM 631 N N . SER A 1 72 ? 15.404 15.274 -2.415 1.00 53.16 72 SER A N 1
ATOM 632 C CA . SER A 1 72 ? 16.155 16.233 -1.598 1.00 53.16 72 SER A CA 1
ATOM 633 C C . SER A 1 72 ? 17.665 16.134 -1.821 1.00 53.16 72 SER A C 1
ATOM 635 O O . SER A 1 72 ? 18.347 17.154 -1.771 1.00 53.16 72 SER A O 1
ATOM 637 N N . ILE A 1 73 ? 18.174 14.937 -2.126 1.00 44.09 73 ILE A N 1
ATOM 638 C CA . ILE A 1 73 ? 19.572 14.698 -2.514 1.00 44.09 73 ILE A CA 1
ATOM 639 C C . ILE A 1 73 ? 19.814 15.107 -3.976 1.00 44.09 73 ILE A C 1
ATOM 641 O O . ILE A 1 73 ? 20.847 15.689 -4.294 1.00 44.09 73 ILE A O 1
ATOM 645 N N . PHE A 1 74 ? 18.845 14.861 -4.856 1.00 46.84 74 PHE A N 1
ATOM 646 C CA . PHE A 1 74 ? 18.848 15.238 -6.266 1.00 46.84 74 PHE A CA 1
ATOM 647 C C . PHE A 1 74 ? 17.720 16.239 -6.534 1.00 46.84 74 PHE A C 1
ATOM 649 O O . PHE A 1 74 ? 16.670 15.854 -7.064 1.00 46.84 74 PHE A O 1
ATOM 656 N N . PRO A 1 75 ? 17.906 17.532 -6.208 1.00 46.12 75 PRO A N 1
ATOM 657 C CA . PRO A 1 75 ? 16.971 18.574 -6.605 1.00 46.12 75 PRO A CA 1
ATOM 658 C C . PRO A 1 75 ? 17.032 18.730 -8.130 1.00 46.12 75 PRO A C 1
ATOM 660 O O . PRO A 1 75 ? 17.712 19.602 -8.665 1.00 46.12 75 PRO A O 1
ATOM 663 N N . LEU A 1 76 ? 16.319 17.863 -8.854 1.00 45.31 76 LEU A N 1
ATOM 664 C CA . LEU A 1 76 ? 16.289 17.796 -10.321 1.00 45.31 76 LEU A CA 1
ATOM 665 C C . LEU A 1 76 ? 15.845 19.115 -10.970 1.00 45.31 76 LEU A C 1
ATOM 667 O O . LEU A 1 76 ? 16.220 19.403 -12.101 1.00 45.31 76 LEU A O 1
ATOM 671 N N . GLN A 1 77 ? 15.117 19.952 -10.226 1.00 43.31 77 GLN A N 1
ATOM 672 C CA . GLN A 1 77 ? 14.736 21.303 -10.647 1.00 43.31 77 GLN A CA 1
ATOM 673 C C . GLN A 1 77 ? 15.921 22.290 -10.666 1.00 43.31 77 GLN A C 1
ATOM 675 O O . GLN A 1 77 ? 15.901 23.230 -11.454 1.00 43.31 77 GLN A O 1
ATOM 680 N N . ASN A 1 78 ? 16.972 22.038 -9.875 1.00 41.59 78 ASN A N 1
ATOM 681 C CA . ASN A 1 78 ? 18.220 22.812 -9.859 1.00 41.59 78 ASN A CA 1
ATOM 682 C C . ASN A 1 78 ? 19.366 22.114 -10.615 1.00 41.59 78 ASN A C 1
ATOM 684 O O . ASN A 1 78 ? 20.298 22.777 -11.050 1.00 41.59 78 ASN A O 1
ATOM 688 N N . LEU A 1 79 ? 19.286 20.801 -10.859 1.00 43.78 79 LEU A N 1
ATOM 689 C CA . LEU A 1 79 ? 20.273 20.030 -11.640 1.00 43.78 79 LEU A CA 1
ATOM 690 C C . LEU A 1 79 ? 20.286 20.367 -13.147 1.00 43.78 79 LEU A C 1
ATOM 692 O O . LEU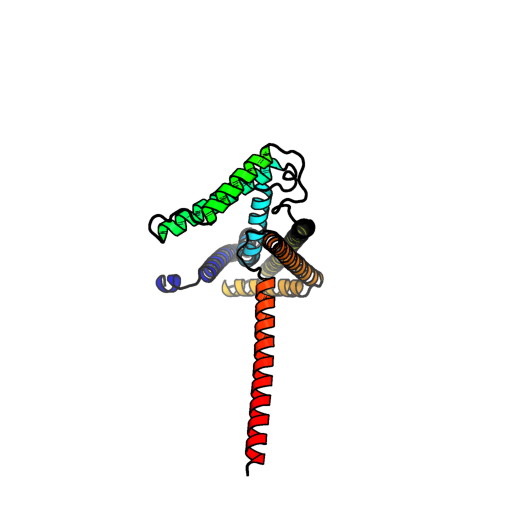 A 1 79 ? 21.009 19.753 -13.926 1.00 43.78 79 LEU A O 1
ATOM 696 N N . ILE A 1 80 ? 19.535 21.385 -13.568 1.00 46.00 80 ILE A N 1
ATOM 697 C CA . ILE A 1 80 ? 19.716 22.021 -14.878 1.00 46.00 80 ILE A CA 1
ATOM 698 C C . ILE A 1 80 ? 21.014 22.860 -14.902 1.00 46.00 80 ILE A C 1
ATOM 700 O O . ILE A 1 80 ? 21.510 23.175 -15.983 1.00 46.00 80 ILE A O 1
ATOM 704 N N . THR A 1 81 ? 21.651 23.141 -13.754 1.00 48.12 81 THR A N 1
ATOM 705 C CA . THR A 1 81 ? 23.073 23.518 -13.737 1.00 48.12 81 THR A CA 1
ATOM 706 C C . THR A 1 81 ? 23.959 22.275 -13.768 1.00 48.12 81 THR A C 1
ATOM 708 O O . THR A 1 81 ? 24.147 21.539 -12.804 1.00 48.12 81 THR A O 1
ATOM 711 N N . THR A 1 82 ? 24.511 22.074 -14.952 1.00 54.12 82 THR A N 1
ATOM 712 C CA . THR A 1 82 ? 25.162 20.885 -15.507 1.00 54.12 82 THR A CA 1
ATOM 713 C C . THR A 1 82 ? 26.437 20.426 -14.799 1.00 54.12 82 THR A C 1
ATOM 715 O O . THR A 1 82 ? 26.870 19.299 -15.020 1.00 54.12 82 THR A O 1
ATOM 718 N N . ARG A 1 83 ? 27.029 21.247 -13.925 1.00 50.88 83 ARG A N 1
ATOM 719 C CA . ARG A 1 83 ? 28.270 20.910 -13.209 1.00 50.88 83 ARG A CA 1
ATOM 720 C C . ARG A 1 83 ? 28.032 19.993 -12.008 1.00 50.88 83 ARG A C 1
ATOM 722 O O . ARG A 1 83 ? 28.772 19.030 -11.827 1.00 50.88 83 ARG A O 1
ATOM 729 N N . ASP A 1 84 ? 26.973 20.243 -11.244 1.00 49.50 84 ASP A N 1
ATOM 730 C CA . ASP A 1 84 ? 26.692 19.492 -10.014 1.00 49.50 84 ASP A CA 1
ATOM 731 C C . ASP A 1 84 ? 26.185 18.076 -10.326 1.00 49.50 84 ASP A C 1
ATOM 733 O O . ASP A 1 84 ? 26.499 17.135 -9.603 1.00 49.50 84 ASP A O 1
ATOM 737 N N . VAL A 1 85 ? 25.495 17.894 -11.462 1.00 51.69 85 VAL A N 1
ATOM 738 C CA . VAL A 1 85 ? 25.113 16.569 -11.991 1.00 51.69 85 VAL A CA 1
ATOM 739 C C . VAL A 1 85 ? 26.344 15.742 -12.337 1.00 51.69 85 VAL A C 1
ATOM 741 O O . VAL A 1 85 ? 26.426 14.576 -11.961 1.00 51.69 85 VAL A O 1
ATOM 744 N N . VAL A 1 86 ? 27.294 16.333 -13.068 1.00 53.91 86 VAL A N 1
ATOM 745 C CA . VAL A 1 86 ? 28.510 15.632 -13.498 1.00 53.91 86 VAL A CA 1
ATOM 746 C C . VAL A 1 86 ? 29.373 15.297 -12.287 1.00 53.91 86 VAL A C 1
ATOM 748 O O . VAL A 1 86 ? 29.888 14.184 -12.220 1.00 53.91 86 VAL A O 1
ATOM 751 N N . SER A 1 87 ? 29.466 16.197 -11.303 1.00 57.06 87 SER A N 1
ATOM 752 C CA . SER A 1 87 ? 30.154 15.932 -10.035 1.00 57.06 87 SER A CA 1
ATOM 753 C C . SER A 1 87 ? 29.488 14.790 -9.265 1.00 57.06 87 SER A C 1
ATOM 755 O O . SER A 1 87 ? 30.137 13.787 -9.000 1.00 57.06 87 SER A O 1
ATOM 757 N N . ALA A 1 88 ? 28.181 14.875 -8.996 1.00 56.38 88 ALA A N 1
ATOM 758 C CA . ALA A 1 88 ? 27.456 13.850 -8.243 1.00 56.38 88 ALA A CA 1
ATOM 759 C C . ALA A 1 88 ? 27.464 12.480 -8.944 1.00 56.38 88 ALA A C 1
ATOM 761 O O . ALA A 1 88 ? 27.532 11.435 -8.297 1.00 56.38 88 ALA A O 1
ATOM 762 N N . TYR A 1 89 ? 27.412 12.466 -10.276 1.00 53.34 89 TYR A N 1
ATOM 763 C CA . TYR A 1 89 ? 27.520 11.236 -11.053 1.00 53.34 89 TYR A CA 1
ATOM 764 C C . TYR A 1 89 ? 28.952 10.683 -11.057 1.00 53.34 89 TYR A C 1
ATOM 766 O O . TYR A 1 89 ? 29.134 9.471 -10.977 1.00 53.34 89 TYR A O 1
ATOM 774 N N . THR A 1 90 ? 29.970 11.546 -11.091 1.00 60.06 90 THR A N 1
ATOM 775 C CA . THR A 1 90 ? 31.374 11.133 -10.929 1.00 60.06 90 THR A CA 1
ATOM 776 C C . THR A 1 90 ? 31.585 10.506 -9.554 1.00 60.06 90 THR A C 1
ATOM 778 O O . THR A 1 90 ? 32.090 9.388 -9.482 1.00 60.06 90 THR A O 1
ATOM 781 N N . ASP A 1 91 ? 31.073 11.134 -8.494 1.00 66.31 91 ASP A N 1
ATOM 782 C CA . ASP A 1 91 ? 31.118 10.605 -7.127 1.00 66.31 91 ASP A CA 1
ATOM 783 C C . ASP A 1 91 ? 30.405 9.243 -7.022 1.00 66.31 91 ASP A C 1
ATOM 785 O O . ASP A 1 91 ? 30.891 8.310 -6.376 1.00 66.31 91 ASP A O 1
ATOM 789 N N . PHE A 1 92 ? 29.261 9.088 -7.699 1.00 68.62 92 PHE A N 1
ATOM 790 C CA . PHE A 1 92 ? 28.532 7.821 -7.766 1.00 68.62 92 PHE A CA 1
ATOM 791 C C . PHE A 1 92 ? 29.334 6.722 -8.478 1.00 68.62 92 PHE A C 1
ATOM 793 O O . PHE A 1 92 ? 29.452 5.613 -7.951 1.00 68.62 92 PHE A O 1
ATOM 800 N N . VAL A 1 93 ? 29.908 7.014 -9.650 1.00 59.09 93 VAL A N 1
ATOM 801 C CA . VAL A 1 93 ? 30.722 6.059 -10.421 1.00 59.09 93 VAL A CA 1
ATOM 802 C C . VAL A 1 93 ? 31.979 5.667 -9.642 1.00 59.09 93 VAL A C 1
ATOM 804 O O . VAL A 1 93 ? 32.307 4.480 -9.570 1.00 59.09 93 VAL A O 1
ATOM 807 N N . GLU A 1 94 ? 32.652 6.619 -8.996 1.00 65.88 94 GLU A N 1
ATOM 808 C CA . GLU A 1 94 ? 33.811 6.353 -8.137 1.00 65.88 94 GLU A CA 1
ATOM 809 C C . GLU A 1 94 ? 33.449 5.475 -6.932 1.00 65.88 94 GLU A C 1
ATOM 811 O O . GLU A 1 94 ? 34.169 4.519 -6.616 1.00 65.88 94 GLU A O 1
ATOM 816 N N . SER A 1 95 ? 32.313 5.747 -6.287 1.00 65.19 95 SER A N 1
ATOM 817 C CA . SER A 1 95 ? 31.822 4.984 -5.135 1.00 65.19 95 SER A CA 1
ATOM 818 C C . SER A 1 95 ? 31.436 3.552 -5.518 1.00 65.19 95 SER A C 1
ATOM 820 O O . SER A 1 95 ? 31.901 2.591 -4.897 1.00 65.19 95 SER A O 1
ATOM 822 N N . LEU A 1 96 ? 30.672 3.384 -6.604 1.00 55.91 96 LEU A N 1
ATOM 823 C CA . LEU A 1 96 ? 30.294 2.075 -7.141 1.00 55.91 96 LEU A CA 1
ATOM 824 C C . LEU A 1 96 ? 31.532 1.252 -7.522 1.00 55.91 96 LEU A C 1
ATOM 826 O O . LEU A 1 96 ? 31.611 0.057 -7.234 1.00 55.91 96 LEU A O 1
ATOM 830 N N . THR A 1 97 ? 32.536 1.898 -8.107 1.00 55.88 97 THR A N 1
ATOM 831 C CA . THR A 1 97 ? 33.787 1.242 -8.502 1.00 55.88 97 THR A CA 1
ATOM 832 C C . THR A 1 97 ? 34.628 0.834 -7.309 1.00 55.88 97 THR A C 1
ATOM 834 O O . THR A 1 97 ? 35.153 -0.279 -7.267 1.00 55.88 97 THR A O 1
ATOM 837 N N . SER A 1 98 ? 34.740 1.713 -6.318 1.00 68.94 98 SER A N 1
ATOM 838 C CA . SER A 1 98 ? 35.442 1.421 -5.071 1.00 68.94 98 SER A CA 1
ATOM 839 C C . SER A 1 98 ? 34.798 0.232 -4.364 1.00 68.94 98 SER A C 1
ATOM 841 O O . SER A 1 98 ? 35.501 -0.682 -3.933 1.00 68.94 98 SER A O 1
ATOM 843 N N . HIS A 1 99 ? 33.464 0.185 -4.336 1.00 66.06 99 HIS A N 1
ATOM 844 C CA . HIS A 1 99 ? 32.714 -0.945 -3.805 1.00 66.06 99 HIS A CA 1
ATOM 845 C C . HIS A 1 99 ? 32.987 -2.242 -4.581 1.00 66.06 99 HIS A C 1
ATOM 847 O O . HIS A 1 99 ? 33.305 -3.262 -3.973 1.00 66.06 99 HIS A O 1
ATOM 853 N N . MET A 1 100 ? 32.936 -2.214 -5.915 1.00 52.16 100 MET A N 1
ATOM 854 C CA . MET A 1 100 ? 33.223 -3.386 -6.755 1.00 52.16 100 MET A CA 1
ATOM 855 C C . MET A 1 100 ? 34.667 -3.880 -6.593 1.00 52.16 100 MET A C 1
ATOM 857 O O . MET A 1 100 ? 34.894 -5.083 -6.467 1.00 52.16 100 MET A O 1
ATOM 861 N N . ARG A 1 101 ? 35.648 -2.969 -6.530 1.00 59.16 101 ARG A N 1
ATOM 862 C CA . ARG A 1 101 ? 37.065 -3.299 -6.315 1.00 59.16 101 ARG A CA 1
ATOM 863 C C . ARG A 1 101 ? 37.284 -3.936 -4.944 1.00 59.16 101 ARG A C 1
ATOM 865 O O . ARG A 1 101 ? 37.960 -4.957 -4.865 1.00 59.16 101 ARG A O 1
ATOM 872 N N . LEU A 1 102 ? 36.693 -3.374 -3.889 1.00 66.00 102 LEU A N 1
ATOM 873 C CA . LEU A 1 102 ? 36.755 -3.936 -2.535 1.00 66.00 102 LEU A CA 1
ATOM 874 C C . LEU A 1 102 ? 36.103 -5.322 -2.475 1.00 66.00 102 LEU A C 1
ATOM 876 O O . LEU A 1 102 ? 36.694 -6.255 -1.938 1.00 66.00 102 LEU A O 1
ATOM 880 N N . THR A 1 103 ? 34.930 -5.489 -3.086 1.00 60.78 103 THR A N 1
ATOM 881 C CA . THR A 1 103 ? 34.245 -6.785 -3.177 1.00 60.78 103 THR A CA 1
ATOM 882 C C . THR A 1 103 ? 35.080 -7.823 -3.935 1.00 60.78 103 THR A C 1
ATOM 884 O O . THR A 1 103 ? 35.172 -8.970 -3.507 1.00 60.78 103 THR A O 1
ATOM 887 N N . LEU A 1 104 ? 35.756 -7.439 -5.021 1.00 51.44 104 LEU A N 1
ATOM 888 C CA . LEU A 1 104 ? 36.637 -8.338 -5.778 1.00 51.44 104 LEU A CA 1
ATOM 889 C C . LEU A 1 104 ? 37.943 -8.665 -5.039 1.00 51.44 104 LEU A C 1
ATOM 891 O O . LEU A 1 104 ? 38.410 -9.802 -5.111 1.00 51.44 104 LEU A O 1
ATOM 895 N N . GLN A 1 105 ? 38.508 -7.713 -4.291 1.00 62.72 105 GLN A N 1
ATOM 896 C CA . GLN A 1 105 ? 39.667 -7.935 -3.413 1.00 62.72 105 GLN A CA 1
ATOM 897 C C . GLN A 1 105 ? 39.340 -8.862 -2.236 1.00 62.72 105 GLN A C 1
ATOM 899 O O . GLN A 1 105 ? 40.199 -9.609 -1.778 1.00 62.72 105 GLN A O 1
ATOM 904 N N . LEU A 1 106 ? 38.095 -8.852 -1.756 1.00 61.75 106 LEU A N 1
ATOM 905 C CA . LEU A 1 106 ? 37.622 -9.818 -0.762 1.00 61.75 106 LEU A CA 1
ATOM 906 C C . LEU A 1 106 ? 37.515 -11.241 -1.336 1.00 61.75 106 LEU A C 1
ATOM 908 O O . LEU A 1 106 ? 37.606 -12.210 -0.585 1.00 61.75 106 LEU A O 1
ATOM 912 N N . LEU A 1 107 ? 37.338 -11.372 -2.654 1.00 55.38 107 LEU A N 1
ATOM 913 C CA . LEU A 1 107 ? 37.152 -12.647 -3.353 1.00 55.38 107 LEU A CA 1
ATOM 914 C C . LEU A 1 107 ? 38.426 -13.162 -4.059 1.00 55.38 107 LEU A C 1
ATOM 916 O O . LEU A 1 107 ? 38.446 -14.312 -4.495 1.00 55.38 107 LEU A O 1
ATOM 920 N N . SER A 1 108 ? 39.493 -12.358 -4.174 1.00 51.34 108 SER A N 1
ATOM 921 C CA . SER A 1 108 ? 40.746 -12.725 -4.862 1.00 51.34 108 SER A CA 1
ATOM 922 C C . SER A 1 108 ? 41.967 -11.893 -4.412 1.00 51.34 108 SER A C 1
ATOM 924 O O . SER A 1 108 ? 41.822 -10.773 -3.933 1.00 51.34 108 SER A O 1
ATOM 926 N N . GLN A 1 109 ? 43.191 -12.432 -4.567 1.00 58.19 109 GLN A N 1
ATOM 927 C CA . GLN A 1 109 ? 44.461 -11.688 -4.397 1.00 58.19 109 GLN A CA 1
ATOM 928 C C . GLN A 1 109 ? 44.559 -10.491 -5.375 1.00 58.19 109 GLN A C 1
ATOM 930 O O . GLN A 1 109 ? 43.836 -10.502 -6.370 1.00 58.19 109 GLN A O 1
ATOM 935 N N . PRO A 1 110 ? 45.405 -9.458 -5.118 1.00 54.38 110 PRO A N 1
ATOM 936 C CA . PRO A 1 110 ? 45.334 -8.154 -5.790 1.00 54.38 110 PRO A CA 1
ATOM 937 C C . PRO A 1 110 ? 45.188 -8.276 -7.307 1.00 54.38 110 PRO A C 1
ATOM 939 O O . PRO A 1 110 ? 46.090 -8.736 -8.006 1.00 54.38 110 PRO A O 1
ATOM 942 N N . VAL A 1 111 ? 44.018 -7.866 -7.796 1.00 54.31 111 VAL A N 1
ATOM 943 C CA . VAL A 1 111 ? 43.654 -7.976 -9.205 1.00 54.31 111 VAL A CA 1
ATOM 944 C C . VAL A 1 111 ? 44.456 -6.928 -9.995 1.00 54.31 111 VAL A C 1
ATOM 946 O O . VAL A 1 111 ? 44.420 -5.750 -9.626 1.00 54.31 111 VAL A O 1
ATOM 949 N N . PRO A 1 112 ? 45.207 -7.311 -11.048 1.00 59.56 112 PRO A N 1
ATOM 950 C CA . PRO A 1 112 ? 45.853 -6.350 -11.944 1.00 59.56 112 PRO A CA 1
ATOM 951 C C . PRO A 1 112 ? 44.803 -5.464 -12.626 1.00 59.56 112 PRO A C 1
ATOM 953 O O . PRO A 1 112 ? 43.638 -5.854 -12.698 1.00 59.56 112 PRO A O 1
ATOM 956 N N . LYS A 1 113 ? 45.215 -4.292 -13.143 1.00 59.38 113 LYS A N 1
ATOM 957 C CA . LYS A 1 113 ? 44.314 -3.326 -13.799 1.00 59.38 113 LYS A CA 1
ATOM 958 C C . LYS A 1 113 ? 43.347 -4.038 -14.750 1.00 59.38 113 LYS A C 1
ATOM 960 O O . LYS A 1 113 ? 43.744 -4.597 -15.772 1.00 59.38 113 LYS A O 1
ATOM 965 N N . THR A 1 114 ? 42.081 -4.033 -14.373 1.00 61.47 114 THR A N 1
ATOM 966 C CA . THR A 1 114 ? 40.974 -4.627 -15.107 1.00 61.47 114 THR A CA 1
ATOM 967 C C . THR A 1 114 ? 40.562 -3.702 -16.258 1.00 61.47 114 THR A C 1
ATOM 969 O O . THR A 1 114 ? 40.845 -2.503 -16.221 1.00 61.47 114 THR A O 1
ATOM 972 N N . PRO A 1 115 ? 39.838 -4.199 -17.277 1.00 56.25 115 PRO A N 1
ATOM 973 C CA . PRO A 1 115 ? 39.192 -3.346 -18.283 1.00 56.25 115 PRO A CA 1
ATOM 974 C C . PRO A 1 115 ? 38.340 -2.218 -17.671 1.00 56.25 115 PRO A C 1
ATOM 976 O O . PRO A 1 115 ? 38.159 -1.171 -18.284 1.00 56.25 115 PRO A O 1
ATOM 979 N N . PHE A 1 116 ? 37.875 -2.415 -16.435 1.00 53.47 116 PHE A N 1
ATOM 980 C CA . PHE A 1 116 ? 37.137 -1.440 -15.642 1.00 53.47 116 PHE A CA 1
ATOM 981 C C . PHE A 1 116 ? 38.006 -0.264 -15.169 1.00 53.47 116 PHE A C 1
ATOM 983 O O . PHE A 1 116 ? 37.549 0.872 -15.145 1.00 53.47 116 PHE A O 1
ATOM 990 N N . ASP A 1 117 ? 39.281 -0.503 -14.852 1.00 59.84 117 ASP A N 1
ATOM 991 C CA . ASP A 1 117 ? 40.218 0.563 -14.477 1.00 59.84 117 ASP A CA 1
ATOM 992 C C . ASP A 1 117 ? 40.523 1.478 -15.667 1.00 59.84 117 ASP A C 1
ATOM 994 O O . ASP A 1 117 ? 40.659 2.687 -15.503 1.00 59.84 117 ASP A O 1
ATOM 998 N N . ARG A 1 118 ? 40.549 0.912 -16.878 1.00 66.75 118 ARG A N 1
ATOM 999 C CA . ARG A 1 118 ? 40.666 1.685 -18.118 1.00 66.75 118 ARG A CA 1
ATOM 1000 C C . ARG A 1 118 ? 39.419 2.531 -18.377 1.00 66.75 118 ARG A C 1
ATOM 1002 O O . ARG A 1 118 ? 39.550 3.700 -18.704 1.00 66.75 118 ARG A O 1
ATOM 1009 N N . PHE A 1 119 ? 38.228 1.974 -18.146 1.00 56.62 119 PHE A N 1
ATOM 1010 C CA . PHE A 1 119 ? 36.970 2.725 -18.214 1.00 56.62 119 PHE A CA 1
ATOM 1011 C C . PHE A 1 119 ? 36.945 3.910 -17.234 1.00 56.62 119 PHE A C 1
ATOM 1013 O O . PHE A 1 119 ? 36.506 4.992 -17.602 1.00 56.62 119 PHE A O 1
ATOM 1020 N N . ILE A 1 120 ? 37.451 3.732 -16.010 1.00 56.62 120 ILE A N 1
ATOM 1021 C CA . ILE A 1 120 ? 37.558 4.804 -15.006 1.00 56.62 120 ILE A CA 1
ATOM 1022 C C . ILE A 1 120 ? 38.531 5.888 -15.451 1.00 56.62 120 ILE A C 1
ATOM 1024 O O . ILE A 1 120 ? 38.225 7.070 -15.327 1.00 56.62 120 ILE A O 1
ATOM 1028 N N . GLU A 1 121 ? 39.699 5.500 -15.962 1.00 69.50 121 GLU A N 1
ATOM 1029 C CA . GLU A 1 121 ? 40.681 6.446 -16.493 1.00 69.50 121 GLU A CA 1
ATOM 1030 C C . GLU A 1 121 ? 40.085 7.244 -17.662 1.00 69.50 121 GLU A C 1
ATOM 1032 O O . GLU A 1 121 ? 40.155 8.472 -17.648 1.00 69.50 121 GLU A O 1
ATOM 1037 N N . ASP A 1 122 ? 39.403 6.572 -18.594 1.00 66.88 122 ASP A N 1
ATOM 1038 C CA . ASP A 1 122 ? 38.719 7.202 -19.727 1.00 66.88 122 ASP A CA 1
ATOM 1039 C C . ASP A 1 122 ? 37.571 8.128 -19.265 1.00 66.88 122 ASP A C 1
ATOM 1041 O O . ASP A 1 122 ? 37.404 9.225 -19.804 1.00 66.88 122 ASP A O 1
ATOM 1045 N N . TRP A 1 123 ? 36.814 7.734 -18.232 1.00 54.12 123 TRP A N 1
ATOM 1046 C CA . TRP A 1 123 ? 35.738 8.531 -17.628 1.00 54.12 123 TRP A CA 1
ATOM 1047 C C . TRP A 1 123 ? 36.262 9.775 -16.897 1.00 54.12 123 TRP A C 1
ATOM 1049 O O . TRP A 1 123 ? 35.703 10.861 -17.039 1.00 54.12 123 TRP A O 1
ATOM 1059 N N . LEU A 1 124 ? 37.354 9.654 -16.141 1.00 63.19 124 LEU A N 1
ATOM 1060 C CA . LEU A 1 124 ? 37.974 10.775 -15.429 1.00 63.19 124 LEU A CA 1
ATOM 1061 C C . LEU A 1 124 ? 38.618 11.775 -16.392 1.00 63.19 124 LEU A C 1
ATOM 1063 O O . LEU A 1 124 ? 38.499 12.987 -16.198 1.00 63.19 124 LEU A O 1
ATOM 1067 N N . ASP A 1 125 ? 39.270 11.292 -17.451 1.00 67.50 125 ASP A N 1
ATOM 1068 C CA . ASP A 1 125 ? 39.793 12.150 -18.518 1.00 67.50 125 ASP A CA 1
ATOM 1069 C C . ASP A 1 125 ? 38.665 12.868 -19.268 1.00 67.50 125 ASP A C 1
ATOM 1071 O O . ASP A 1 125 ? 38.808 14.022 -19.682 1.00 67.50 125 ASP A O 1
ATOM 1075 N N . PHE A 1 126 ? 37.523 12.203 -19.421 1.00 58.38 126 PHE A N 1
ATOM 1076 C CA . PHE A 1 126 ? 36.312 12.770 -19.992 1.00 58.38 126 PHE A CA 1
ATOM 1077 C C . PHE A 1 126 ? 35.678 13.846 -19.092 1.00 58.38 126 PHE A C 1
ATOM 1079 O O . PHE A 1 126 ? 35.416 14.953 -19.565 1.00 58.38 126 PHE A O 1
ATOM 1086 N N . ALA A 1 127 ? 35.508 13.575 -17.795 1.00 54.34 127 ALA A N 1
ATOM 1087 C CA . ALA A 1 127 ? 34.968 14.524 -16.819 1.00 54.34 127 ALA A CA 1
ATOM 1088 C C . ALA A 1 127 ? 35.827 15.798 -16.724 1.00 54.34 127 ALA A C 1
ATOM 1090 O O . ALA A 1 127 ? 35.299 16.911 -16.717 1.00 54.34 127 ALA A O 1
ATOM 1091 N N . LYS A 1 128 ? 37.159 15.651 -16.773 1.00 63.19 128 LYS A N 1
ATOM 1092 C CA . LYS A 1 128 ? 38.096 16.785 -16.839 1.00 63.19 128 LYS A CA 1
ATOM 1093 C C . LYS A 1 128 ? 37.929 17.621 -18.105 1.00 63.19 128 LYS A C 1
ATOM 1095 O O . LYS A 1 128 ? 38.018 18.839 -18.029 1.00 63.19 128 LYS A O 1
ATOM 1100 N N . LYS A 1 129 ? 37.675 17.008 -19.267 1.00 59.94 129 LYS A N 1
ATOM 1101 C CA . LYS A 1 129 ? 37.402 17.743 -20.521 1.00 59.94 129 LYS A CA 1
ATOM 1102 C C . LYS A 1 129 ? 36.072 18.506 -20.460 1.00 59.94 129 LYS A C 1
ATOM 1104 O O . LYS A 1 129 ? 35.954 19.564 -21.075 1.00 59.94 129 LYS A O 1
ATOM 1109 N N . PHE A 1 130 ? 35.114 18.006 -19.680 1.00 48.50 130 PHE A N 1
ATOM 1110 C CA . PHE A 1 130 ? 33.805 18.619 -19.454 1.00 48.50 130 PHE A CA 1
ATOM 1111 C C . PHE A 1 130 ? 33.855 19.897 -18.602 1.00 48.50 130 PHE A C 1
ATOM 1113 O O . PHE A 1 130 ? 33.086 20.820 -18.859 1.00 48.50 130 PHE A O 1
ATOM 1120 N N . GLU A 1 131 ? 34.780 20.007 -17.639 1.00 48.78 131 GLU A N 1
ATOM 1121 C CA . GLU A 1 131 ? 34.943 21.231 -16.829 1.00 48.78 131 GLU A CA 1
ATOM 1122 C C . GLU A 1 131 ? 35.340 22.472 -17.657 1.00 48.78 131 GLU A C 1
ATOM 1124 O O . GLU A 1 131 ? 35.152 23.598 -17.196 1.00 48.78 131 GLU A O 1
ATOM 1129 N N . PHE A 1 132 ? 35.846 22.292 -18.885 1.00 46.47 132 PHE A N 1
ATOM 1130 C CA . PHE A 1 132 ? 36.365 23.376 -19.728 1.00 46.47 132 PHE A CA 1
ATOM 1131 C C . PHE A 1 132 ? 35.477 23.762 -20.925 1.00 46.47 132 PHE A C 1
ATOM 1133 O O . PHE A 1 132 ? 35.793 24.738 -21.606 1.00 46.47 132 PHE A O 1
ATOM 1140 N N . GLN A 1 133 ? 34.369 23.060 -21.202 1.00 43.19 133 GLN A N 1
ATOM 1141 C CA . GLN A 1 133 ? 33.483 23.369 -22.337 1.00 43.19 133 GLN A CA 1
ATOM 1142 C C . GLN A 1 133 ? 32.040 23.625 -21.881 1.00 43.19 133 GLN A C 1
ATOM 1144 O O . GLN A 1 133 ? 31.334 22.728 -21.438 1.00 43.19 133 GLN A O 1
ATOM 1149 N N . THR A 1 134 ? 31.575 24.870 -22.027 1.00 44.88 134 THR A N 1
ATOM 1150 C CA . THR A 1 134 ? 30.208 25.313 -21.680 1.00 44.88 134 THR A CA 1
ATOM 1151 C C . THR A 1 134 ? 29.158 25.013 -22.755 1.00 44.88 134 THR A C 1
ATOM 1153 O O . THR A 1 134 ? 27.976 25.277 -22.542 1.00 44.88 134 THR A O 1
ATOM 1156 N N . ALA A 1 135 ? 29.553 24.458 -23.901 1.00 42.69 135 ALA A N 1
ATOM 1157 C CA . ALA A 1 135 ? 28.641 24.062 -24.969 1.00 42.69 135 ALA A CA 1
ATOM 1158 C C . ALA A 1 135 ? 28.597 22.536 -25.059 1.00 42.69 135 ALA A C 1
ATOM 1160 O O . ALA A 1 135 ? 29.614 21.913 -25.346 1.00 42.69 135 ALA A O 1
ATOM 1161 N N . PHE A 1 136 ? 27.419 21.952 -24.819 1.00 42.12 136 PHE A N 1
ATOM 1162 C CA . PHE A 1 136 ? 27.171 20.522 -25.003 1.00 42.12 136 PHE A CA 1
ATOM 1163 C C . PHE A 1 136 ? 27.445 20.125 -26.461 1.00 42.12 136 PHE A C 1
ATOM 1165 O O . PHE A 1 136 ? 26.716 20.580 -27.347 1.00 42.12 136 PHE A O 1
ATOM 1172 N N . PRO A 1 137 ? 28.419 19.244 -26.741 1.00 42.88 137 PRO A N 1
ATOM 1173 C CA . PRO A 1 137 ? 28.385 18.460 -27.962 1.00 42.88 137 PRO A CA 1
ATOM 1174 C C . PRO A 1 137 ? 27.144 17.561 -27.884 1.00 42.88 137 PRO A C 1
ATOM 1176 O O . PRO A 1 137 ? 27.023 16.746 -26.969 1.00 42.88 137 PRO A O 1
ATOM 1179 N N . GLN A 1 138 ? 26.207 17.709 -28.823 1.00 44.75 138 GLN A N 1
ATOM 1180 C CA . GLN A 1 138 ? 25.041 16.818 -28.936 1.00 44.75 138 GLN A CA 1
ATOM 1181 C C . GLN A 1 138 ? 25.436 15.360 -29.246 1.00 44.75 138 GLN A C 1
ATOM 1183 O O . GLN A 1 138 ? 24.616 14.462 -29.098 1.00 44.75 138 GLN A O 1
ATOM 1188 N N . ASP A 1 139 ? 26.707 15.127 -29.581 1.00 43.03 139 ASP A N 1
ATOM 1189 C CA . ASP A 1 139 ? 27.278 13.837 -29.976 1.00 43.03 139 ASP A CA 1
ATOM 1190 C C . ASP A 1 139 ? 28.007 13.116 -28.829 1.00 43.03 139 ASP A C 1
ATOM 1192 O O . ASP A 1 139 ? 28.945 12.345 -29.041 1.00 43.03 139 ASP A O 1
ATOM 1196 N N . LEU A 1 140 ? 27.626 13.395 -27.584 1.00 46.78 140 LEU A N 1
ATOM 1197 C CA . LEU A 1 140 ? 28.206 12.719 -26.433 1.00 46.78 140 LEU A CA 1
ATOM 1198 C C . LEU A 1 140 ? 27.595 11.324 -26.246 1.00 46.78 140 LEU A C 1
ATOM 1200 O O . LEU A 1 140 ? 26.375 11.224 -26.127 1.00 46.78 140 LEU A O 1
ATOM 1204 N N . PRO A 1 141 ? 28.410 10.266 -26.068 1.00 46.00 141 PRO A N 1
ATOM 1205 C CA . PRO A 1 141 ? 27.930 8.901 -25.806 1.00 46.00 141 PRO A CA 1
ATOM 1206 C C . PRO A 1 141 ? 27.183 8.740 -24.465 1.00 46.00 141 PRO A C 1
ATOM 1208 O O . PRO A 1 141 ? 26.754 7.645 -24.121 1.00 46.00 141 PRO A O 1
ATOM 1211 N N . PHE A 1 142 ? 27.037 9.830 -23.706 1.00 49.62 142 PHE A N 1
ATOM 1212 C CA . PHE A 1 142 ? 26.353 9.902 -22.414 1.00 49.62 142 PHE A CA 1
ATOM 1213 C C . PHE A 1 142 ? 25.303 11.022 -22.366 1.00 49.62 142 PHE A C 1
ATOM 1215 O O . PHE A 1 142 ? 24.783 11.332 -21.293 1.00 49.62 142 PHE A O 1
ATOM 1222 N N . ALA A 1 143 ? 25.002 11.666 -23.502 1.00 57.72 143 ALA A N 1
ATOM 1223 C CA . ALA A 1 143 ? 23.868 12.574 -23.574 1.00 57.72 143 ALA A CA 1
ATOM 1224 C C . ALA A 1 143 ? 22.596 11.759 -23.340 1.00 57.72 143 ALA A C 1
ATOM 1226 O O . ALA A 1 143 ? 22.325 10.791 -24.048 1.00 57.72 143 ALA A O 1
ATOM 1227 N N . LEU A 1 144 ? 21.838 12.144 -22.314 1.00 61.50 144 LEU A N 1
ATOM 1228 C CA . LEU A 1 144 ? 20.597 11.477 -21.959 1.00 61.50 144 LEU A CA 1
ATOM 1229 C C . LEU A 1 144 ? 19.659 11.554 -23.177 1.00 61.50 144 LEU A C 1
ATOM 1231 O O . LEU A 1 144 ? 19.325 12.673 -23.585 1.00 61.50 144 LEU A O 1
ATOM 1235 N N . PRO A 1 145 ? 19.270 10.418 -23.788 1.00 76.19 145 PRO A N 1
ATOM 1236 C CA . PRO A 1 145 ? 18.434 10.435 -24.981 1.00 76.19 145 PRO A CA 1
ATOM 1237 C C . PRO A 1 145 ? 17.181 11.272 -24.730 1.00 76.19 145 PRO A C 1
ATOM 1239 O O . PRO A 1 145 ? 16.610 11.212 -23.637 1.00 76.19 145 PRO A O 1
ATOM 1242 N N . ALA A 1 146 ? 16.735 12.046 -25.723 1.00 75.62 146 ALA A N 1
ATOM 1243 C CA . ALA A 1 146 ? 15.540 12.883 -25.577 1.00 75.62 146 ALA A CA 1
ATOM 1244 C C . ALA A 1 146 ? 14.332 12.058 -25.091 1.00 75.62 146 ALA A C 1
ATOM 1246 O O . ALA A 1 146 ? 13.590 12.496 -24.212 1.00 75.62 146 ALA A O 1
ATOM 1247 N N . ASP A 1 147 ? 14.216 10.821 -25.576 1.00 81.38 147 ASP A N 1
ATOM 1248 C CA . ASP A 1 147 ? 13.191 9.871 -25.150 1.00 81.38 147 ASP A CA 1
ATOM 1249 C C . ASP A 1 147 ? 13.357 9.450 -23.685 1.00 81.38 147 ASP A C 1
ATOM 1251 O O . ASP A 1 147 ? 12.383 9.447 -22.936 1.00 81.38 147 ASP A O 1
ATOM 1255 N N . ALA A 1 148 ? 14.584 9.167 -23.231 1.00 76.25 148 ALA A N 1
ATOM 1256 C CA . ALA A 1 148 ? 14.854 8.821 -21.834 1.00 76.25 148 ALA A CA 1
ATOM 1257 C C . ALA A 1 148 ? 14.474 9.977 -20.897 1.00 76.25 148 ALA A C 1
ATOM 1259 O O . ALA A 1 148 ? 13.870 9.758 -19.847 1.00 76.25 148 ALA A O 1
ATOM 1260 N N . LYS A 1 149 ? 14.750 11.222 -21.302 1.00 74.06 149 LYS A N 1
ATOM 1261 C CA . LYS A 1 149 ? 14.328 12.410 -20.554 1.00 74.06 149 LYS A CA 1
ATOM 1262 C C . LYS A 1 149 ? 12.803 12.490 -20.440 1.00 74.06 149 LYS A C 1
ATOM 1264 O O . LYS A 1 149 ? 12.307 12.784 -19.356 1.00 74.06 149 LYS A O 1
ATOM 1269 N N . ASN A 1 150 ? 12.072 12.227 -21.523 1.00 81.50 150 ASN A N 1
ATOM 1270 C CA . ASN A 1 150 ? 10.608 12.237 -21.504 1.00 81.50 150 ASN A CA 1
ATOM 1271 C C . ASN A 1 150 ? 10.060 11.169 -20.547 1.00 81.50 150 ASN A C 1
ATOM 1273 O O . ASN A 1 150 ? 9.262 11.500 -19.675 1.00 81.50 150 ASN A O 1
ATOM 1277 N N . TYR A 1 151 ? 10.584 9.938 -20.603 1.00 80.81 151 TYR A N 1
ATOM 1278 C CA . TYR A 1 151 ? 10.207 8.882 -19.656 1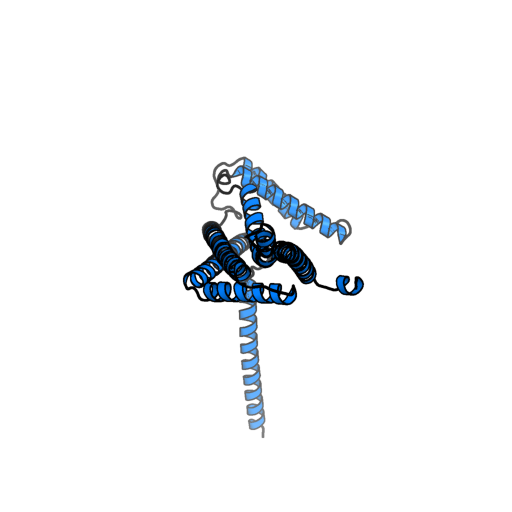.00 80.81 151 TYR A CA 1
ATOM 1279 C C . TYR A 1 151 ? 10.505 9.250 -18.201 1.00 80.81 151 TYR A C 1
ATOM 1281 O O . TYR A 1 151 ? 9.709 8.933 -17.323 1.00 80.81 151 TYR A O 1
ATOM 1289 N N . LEU A 1 152 ? 11.614 9.939 -17.921 1.00 74.81 152 LEU A N 1
ATOM 1290 C CA . LEU A 1 152 ? 11.908 10.415 -16.570 1.00 74.81 152 LEU A CA 1
ATOM 1291 C C . LEU A 1 152 ? 10.890 11.469 -16.104 1.00 74.81 152 LEU A C 1
ATOM 1293 O O . LEU A 1 152 ? 10.447 11.428 -14.959 1.00 74.81 152 LEU A O 1
ATOM 1297 N N . ILE A 1 153 ? 10.496 12.399 -16.977 1.00 75.12 153 ILE A N 1
ATOM 1298 C CA . ILE A 1 153 ? 9.475 13.409 -16.660 1.00 75.12 153 ILE A CA 1
ATOM 1299 C C . ILE A 1 153 ? 8.125 12.736 -16.378 1.00 75.12 153 ILE A C 1
ATOM 1301 O O . ILE A 1 153 ? 7.508 13.022 -15.350 1.00 75.12 153 ILE A O 1
ATOM 1305 N N . ASP A 1 154 ? 7.701 11.808 -17.236 1.00 81.50 154 ASP A N 1
ATOM 1306 C CA . ASP A 1 154 ? 6.446 11.068 -17.072 1.00 81.50 154 ASP A CA 1
ATOM 1307 C C . ASP A 1 154 ? 6.468 10.199 -15.806 1.00 81.50 154 ASP A C 1
ATOM 1309 O O . ASP A 1 154 ? 5.519 10.209 -15.023 1.00 81.50 154 ASP A O 1
ATOM 1313 N N . CYS A 1 155 ? 7.596 9.544 -15.520 1.00 78.69 155 CYS A N 1
ATOM 1314 C CA . CYS A 1 155 ? 7.831 8.797 -14.283 1.00 78.69 155 CYS A CA 1
ATOM 1315 C C . CYS A 1 155 ? 7.570 9.657 -13.035 1.00 78.69 155 CYS A C 1
ATOM 1317 O O . CYS A 1 155 ? 6.911 9.208 -12.094 1.00 78.69 155 CYS A O 1
ATOM 1319 N N . MET A 1 156 ? 8.056 10.901 -13.022 1.00 77.12 156 MET A N 1
ATOM 1320 C CA . MET A 1 156 ? 7.864 11.829 -11.899 1.00 77.12 156 MET A CA 1
ATOM 1321 C C . MET A 1 156 ? 6.428 12.351 -11.804 1.00 77.12 156 MET A C 1
ATOM 1323 O O . MET A 1 156 ? 5.937 12.597 -10.698 1.00 77.12 156 MET A O 1
ATOM 1327 N N . LYS A 1 157 ? 5.755 12.517 -12.948 1.00 82.00 157 LYS A N 1
ATOM 1328 C CA . LYS A 1 157 ? 4.342 12.899 -13.015 1.00 82.00 157 LYS A CA 1
ATOM 1329 C C . LYS A 1 157 ? 3.455 11.807 -12.416 1.00 82.00 157 LYS A C 1
ATOM 1331 O O . LYS A 1 157 ? 2.721 12.094 -11.473 1.00 82.00 157 LYS A O 1
ATOM 1336 N N . HIS A 1 158 ? 3.583 10.572 -12.896 1.00 84.69 158 HIS A N 1
ATOM 1337 C CA . HIS A 1 158 ? 2.824 9.424 -12.394 1.00 84.69 158 HIS A CA 1
ATOM 1338 C C . HIS A 1 158 ? 3.105 9.150 -10.918 1.00 84.69 158 HIS A C 1
ATOM 1340 O O . HIS A 1 158 ? 2.200 8.819 -10.157 1.00 84.69 158 HIS A O 1
ATOM 1346 N N . TRP A 1 159 ? 4.337 9.396 -10.467 1.00 82.44 159 TRP A N 1
ATOM 1347 C CA . TRP A 1 159 ? 4.645 9.350 -9.044 1.00 82.44 159 TRP A CA 1
ATOM 1348 C C . TRP A 1 159 ? 3.872 10.394 -8.226 1.00 82.44 159 TRP A C 1
ATOM 1350 O O . TRP A 1 159 ? 3.331 10.086 -7.166 1.00 82.44 159 TRP A O 1
ATOM 1360 N N . GLY A 1 160 ? 3.793 11.636 -8.712 1.00 79.00 160 GLY A N 1
ATOM 1361 C CA . GLY A 1 160 ? 3.013 12.686 -8.054 1.00 79.00 160 GLY A CA 1
ATOM 1362 C C . GLY A 1 160 ? 1.520 12.351 -7.971 1.00 79.00 160 GLY A C 1
ATOM 1363 O O . GLY A 1 160 ? 0.897 12.580 -6.933 1.00 79.00 160 GLY A O 1
ATOM 1364 N N . GLU A 1 161 ? 0.965 11.773 -9.037 1.00 89.19 161 GLU A N 1
ATOM 1365 C CA . GLU A 1 161 ? -0.412 11.263 -9.078 1.00 89.19 161 GLU A CA 1
ATOM 1366 C C . GLU A 1 161 ? -0.613 10.143 -8.046 1.00 89.19 161 GLU A C 1
ATOM 1368 O O . GLU A 1 161 ? -1.519 10.235 -7.214 1.00 89.19 161 GLU A O 1
ATOM 1373 N N . PHE A 1 162 ? 0.296 9.161 -8.016 1.00 87.00 162 PHE A N 1
ATOM 1374 C CA . PHE A 1 162 ? 0.295 8.066 -7.046 1.00 87.00 162 PHE A CA 1
ATOM 1375 C C . PHE A 1 162 ? 0.307 8.575 -5.598 1.00 87.00 162 PHE A C 1
ATOM 1377 O O . PHE A 1 162 ? -0.540 8.172 -4.804 1.00 87.00 162 PHE A O 1
ATOM 1384 N N . VAL A 1 163 ? 1.217 9.491 -5.244 1.00 83.94 163 VAL A N 1
ATOM 1385 C CA . VAL A 1 163 ? 1.301 10.060 -3.885 1.00 83.94 163 VAL A CA 1
ATOM 1386 C C . VAL A 1 163 ? 0.002 10.774 -3.506 1.00 83.94 163 VAL A C 1
ATOM 1388 O O . VAL A 1 163 ? -0.503 10.602 -2.397 1.00 83.94 163 VAL A O 1
ATOM 1391 N N . SER A 1 164 ? -0.561 11.567 -4.424 1.00 88.12 164 SER A N 1
ATOM 1392 C CA . SER A 1 164 ? -1.811 12.289 -4.173 1.00 88.12 164 SER A CA 1
ATOM 1393 C C . SER A 1 164 ? -2.983 11.341 -3.930 1.00 88.12 164 SER A C 1
ATOM 1395 O O . SER A 1 164 ? -3.765 11.552 -3.000 1.00 88.12 164 SER A O 1
ATOM 1397 N N . ASP A 1 165 ? -3.117 10.302 -4.751 1.00 92.50 165 ASP A N 1
ATOM 1398 C CA . ASP A 1 165 ? -4.197 9.330 -4.615 1.00 92.50 165 ASP A CA 1
ATOM 1399 C C . ASP A 1 165 ? -3.986 8.397 -3.413 1.00 92.50 165 ASP A C 1
ATOM 1401 O O . ASP A 1 165 ? -4.954 8.032 -2.746 1.00 92.50 165 ASP A O 1
ATOM 1405 N N . TYR A 1 166 ? -2.737 8.113 -3.041 1.00 88.56 166 TYR A N 1
ATOM 1406 C CA . TYR A 1 166 ? -2.395 7.366 -1.833 1.00 88.56 166 TYR A CA 1
ATOM 1407 C C . TYR A 1 166 ? -2.834 8.083 -0.548 1.00 88.56 166 TYR A C 1
ATOM 1409 O O . TYR A 1 166 ? -3.428 7.466 0.338 1.00 88.56 166 TYR A O 1
ATOM 1417 N N . GLU A 1 167 ? -2.602 9.394 -0.445 1.00 90.00 167 GLU A N 1
ATOM 1418 C CA . GLU A 1 167 ? -3.052 10.175 0.715 1.00 90.00 167 GLU A CA 1
ATOM 1419 C C . GLU A 1 167 ? -4.583 10.194 0.825 1.00 90.00 167 GLU A C 1
ATOM 1421 O O . GLU A 1 167 ? -5.139 10.002 1.910 1.00 90.00 167 GLU A O 1
ATOM 1426 N N . LYS A 1 168 ? -5.290 10.333 -0.306 1.00 95.06 168 LYS A N 1
ATOM 1427 C CA . LYS A 1 168 ? -6.759 10.215 -0.335 1.00 95.06 168 LYS A CA 1
ATOM 1428 C C . LYS A 1 168 ? -7.2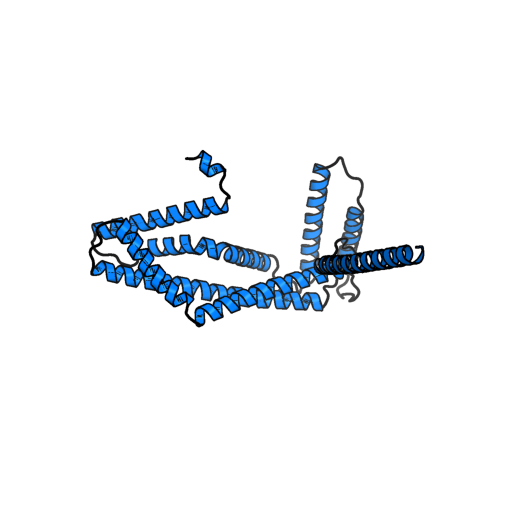10 8.827 0.117 1.00 95.06 168 LYS A C 1
ATOM 1430 O O . LYS A 1 168 ? -8.151 8.717 0.900 1.00 95.06 168 LYS A O 1
ATOM 1435 N N . TYR A 1 169 ? -6.522 7.782 -0.339 1.00 92.75 169 TYR A N 1
ATOM 1436 C CA . TYR A 1 169 ? -6.837 6.395 -0.011 1.00 92.75 169 TYR A CA 1
ATOM 1437 C C . TYR A 1 169 ? -6.699 6.148 1.493 1.00 92.75 169 TYR A C 1
ATOM 1439 O O . TYR A 1 169 ? -7.613 5.626 2.138 1.00 92.75 169 TYR A O 1
ATOM 1447 N N . ARG A 1 170 ? -5.592 6.612 2.084 1.00 91.62 170 ARG A N 1
ATOM 1448 C CA . ARG A 1 170 ? -5.358 6.555 3.529 1.00 91.62 170 ARG A CA 1
ATOM 1449 C C . ARG A 1 170 ? -6.445 7.295 4.310 1.00 91.62 170 ARG A C 1
ATOM 1451 O O . ARG A 1 170 ? -6.937 6.776 5.313 1.00 91.62 170 ARG A O 1
ATOM 1458 N N . GLU A 1 171 ? -6.841 8.477 3.851 1.00 94.75 171 GLU A N 1
ATOM 1459 C CA . GLU A 1 171 ? -7.879 9.272 4.506 1.00 94.75 171 GLU A CA 1
ATOM 1460 C C . GLU A 1 171 ? -9.262 8.602 4.433 1.00 94.75 171 GLU A C 1
ATOM 1462 O O . GLU A 1 171 ? -10.008 8.624 5.414 1.00 94.75 171 GLU A O 1
ATOM 1467 N N . MET A 1 172 ? -9.604 7.939 3.323 1.00 96.00 172 MET A N 1
ATOM 1468 C CA . MET A 1 172 ? -10.845 7.159 3.215 1.00 96.00 172 MET A CA 1
ATOM 1469 C C . MET A 1 172 ? -10.891 6.012 4.231 1.00 96.00 172 MET A C 1
ATOM 1471 O O . MET A 1 172 ? -11.897 5.855 4.932 1.00 96.00 172 MET A O 1
ATOM 1475 N N . LEU A 1 173 ? -9.793 5.258 4.367 1.00 95.00 173 LEU A N 1
ATOM 1476 C CA . LEU A 1 173 ? -9.676 4.192 5.366 1.00 95.00 173 LEU A CA 1
ATOM 1477 C C . LEU A 1 173 ? -9.805 4.741 6.791 1.00 95.00 173 LEU A C 1
ATOM 1479 O O . LEU A 1 173 ? -10.551 4.189 7.602 1.00 95.00 173 LEU A O 1
ATOM 1483 N N . ARG A 1 174 ? -9.128 5.857 7.091 1.00 95.44 174 ARG A N 1
ATOM 1484 C CA . ARG A 1 174 ? -9.185 6.506 8.408 1.00 95.44 174 ARG A CA 1
ATOM 1485 C C . ARG A 1 174 ? -10.598 6.983 8.743 1.00 95.44 174 ARG A C 1
ATOM 1487 O O . ARG A 1 174 ? -11.074 6.752 9.852 1.00 95.44 174 ARG A O 1
ATOM 1494 N N . LYS A 1 175 ? -11.308 7.586 7.784 1.00 96.81 175 LYS A N 1
ATOM 1495 C CA . LYS A 1 175 ? -12.707 8.009 7.959 1.00 96.81 175 LYS A CA 1
ATOM 1496 C C . LYS A 1 175 ? -13.656 6.835 8.185 1.00 96.81 175 LYS A C 1
ATOM 1498 O O . LYS A 1 175 ? -14.606 6.985 8.949 1.00 96.81 175 LYS A O 1
ATOM 1503 N N . ALA A 1 176 ? -13.464 5.708 7.501 1.00 97.38 176 ALA A N 1
ATOM 1504 C CA . ALA A 1 176 ? -14.285 4.513 7.714 1.00 97.38 176 ALA A CA 1
ATOM 1505 C C . ALA A 1 176 ? -14.023 3.896 9.094 1.00 97.38 176 ALA A C 1
ATOM 1507 O O . ALA A 1 176 ? -14.965 3.618 9.833 1.00 97.38 176 ALA A O 1
ATOM 1508 N N . PHE A 1 177 ? -12.751 3.787 9.485 1.00 96.81 177 PHE A N 1
ATOM 1509 C CA . PHE A 1 177 ? -12.374 3.332 10.820 1.00 96.81 177 PHE A CA 1
ATOM 1510 C C . PHE A 1 177 ? -12.993 4.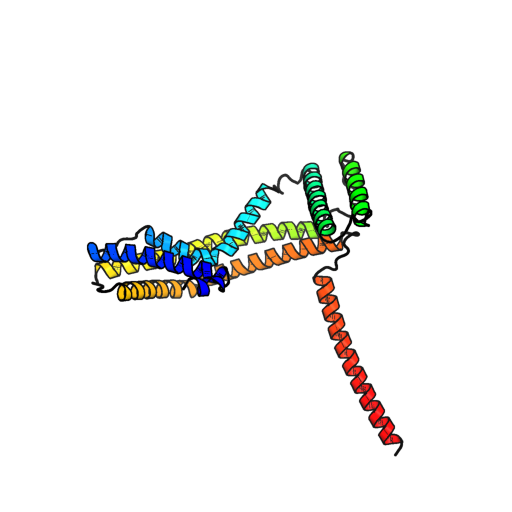216 11.906 1.00 96.81 177 PHE A C 1
ATOM 1512 O O . PHE A 1 177 ? -13.679 3.715 12.790 1.00 96.81 177 PHE A O 1
ATOM 1519 N N . ARG A 1 178 ? -12.830 5.540 11.807 1.00 97.00 178 ARG A N 1
ATOM 1520 C CA . ARG A 1 178 ? -13.377 6.482 12.787 1.00 97.00 178 ARG A CA 1
ATOM 1521 C C . ARG A 1 178 ? -14.897 6.377 12.916 1.00 97.00 178 ARG A C 1
ATOM 1523 O O . ARG A 1 178 ? -15.388 6.262 14.034 1.00 97.00 178 ARG A O 1
ATOM 1530 N N . ARG A 1 179 ? -15.623 6.336 11.791 1.00 97.69 179 ARG A N 1
ATOM 1531 C CA . ARG A 1 179 ? -17.082 6.128 11.779 1.00 97.69 179 ARG A CA 1
ATOM 1532 C C . ARG A 1 179 ? -17.476 4.823 12.466 1.00 97.69 179 ARG A C 1
ATOM 1534 O O . ARG A 1 179 ? -18.409 4.807 13.263 1.00 97.69 179 ARG A O 1
ATOM 1541 N N . SER A 1 180 ? -16.729 3.747 12.225 1.00 97.62 180 SER A N 1
ATOM 1542 C CA . SER A 1 180 ? -16.951 2.475 12.914 1.00 97.62 180 SER A CA 1
ATOM 1543 C C . SER A 1 180 ? -16.770 2.587 14.425 1.00 97.62 180 SER A C 1
ATOM 1545 O O . SER A 1 180 ? -17.552 1.987 15.160 1.00 97.62 180 SER A O 1
ATOM 1547 N N . ILE A 1 181 ? -15.741 3.296 14.895 1.00 97.75 181 ILE A N 1
ATOM 1548 C CA . ILE A 1 181 ? -15.495 3.467 16.332 1.00 97.75 181 ILE A CA 1
ATOM 1549 C C . ILE A 1 181 ? -16.583 4.333 16.965 1.00 97.75 181 ILE A C 1
ATOM 1551 O O . ILE A 1 181 ? -17.086 3.984 18.027 1.00 97.75 181 ILE A O 1
ATOM 1555 N N . GLU A 1 182 ? -16.987 5.422 16.312 1.00 97.19 182 GLU A N 1
ATOM 1556 C CA . GLU A 1 182 ? -18.076 6.286 16.782 1.00 97.19 182 GLU A CA 1
ATOM 1557 C C . GLU A 1 182 ? -19.386 5.485 16.919 1.00 97.19 182 GLU A C 1
ATOM 1559 O O . GLU A 1 182 ? -19.991 5.469 17.992 1.00 97.19 182 GLU A O 1
ATOM 1564 N N . ASN A 1 183 ? -19.746 4.697 15.898 1.00 96.94 183 ASN A N 1
ATOM 1565 C CA . ASN A 1 183 ? -20.912 3.806 15.933 1.00 96.94 183 ASN A CA 1
ATOM 1566 C C . ASN A 1 183 ? -20.817 2.741 17.042 1.00 96.94 183 ASN A C 1
ATOM 1568 O O . ASN A 1 183 ? -21.815 2.404 17.687 1.00 96.94 183 ASN A O 1
ATOM 1572 N N . PHE A 1 184 ? -19.618 2.205 17.276 1.00 97.38 184 PHE A N 1
ATOM 1573 C CA . PHE A 1 184 ? -19.361 1.237 18.338 1.00 97.38 184 PHE A CA 1
ATOM 1574 C C . PHE A 1 184 ? -19.506 1.862 19.736 1.00 97.38 184 PHE A C 1
ATOM 1576 O O . PHE A 1 184 ? -20.187 1.294 20.592 1.00 97.38 184 PHE A O 1
ATOM 1583 N N . CYS A 1 185 ? -18.943 3.049 19.969 1.00 96.00 185 CYS A N 1
ATOM 1584 C CA . CYS A 1 185 ? -19.076 3.791 21.228 1.00 96.00 185 CYS A CA 1
ATOM 1585 C C . CYS A 1 185 ? -20.540 4.166 21.529 1.00 96.00 185 CYS A C 1
ATOM 1587 O O . CYS A 1 185 ? -21.018 3.995 22.658 1.00 96.00 185 CYS A O 1
ATOM 1589 N N . ASP A 1 186 ? -21.290 4.586 20.507 1.00 96.00 186 ASP A N 1
ATOM 1590 C CA . ASP A 1 186 ? -22.725 4.865 20.616 1.00 96.00 186 ASP A CA 1
ATOM 1591 C C . ASP A 1 186 ? -23.532 3.617 20.999 1.00 96.00 186 ASP A C 1
ATOM 1593 O O . ASP A 1 186 ? -24.450 3.683 21.828 1.00 96.00 186 ASP A O 1
ATOM 1597 N N . PHE A 1 187 ? -23.183 2.459 20.431 1.00 96.25 187 PHE A N 1
ATOM 1598 C CA . PHE A 1 187 ? -23.805 1.182 20.773 1.00 96.25 187 PHE A CA 1
ATOM 1599 C C . PHE A 1 187 ? -23.520 0.772 22.223 1.00 96.25 187 PHE A C 1
ATOM 1601 O O . PHE A 1 187 ? -24.440 0.375 22.947 1.00 96.25 187 PHE A O 1
ATOM 1608 N N . LEU A 1 188 ? -22.268 0.905 22.667 1.00 94.94 188 LEU A N 1
ATOM 1609 C CA . LEU A 1 188 ? -21.849 0.591 24.036 1.00 94.94 188 LEU A CA 1
ATOM 1610 C C . LEU A 1 188 ? -22.487 1.505 25.082 1.00 94.94 188 LEU A C 1
ATOM 1612 O O . LEU A 1 188 ? -22.716 1.080 26.208 1.00 94.94 188 LEU A O 1
ATOM 1616 N N . SER A 1 189 ? -22.835 2.737 24.715 1.00 92.38 189 SER A N 1
ATOM 1617 C CA . SER A 1 189 ? -23.556 3.652 25.606 1.00 92.38 189 SER A CA 1
ATOM 1618 C C . SER A 1 189 ? -24.990 3.198 25.912 1.00 92.38 189 SER A C 1
ATOM 1620 O O . SER A 1 189 ? -25.606 3.688 26.859 1.00 92.38 189 SER A O 1
ATOM 1622 N N . ARG A 1 190 ? -25.538 2.272 25.113 1.00 93.06 190 ARG A N 1
ATOM 1623 C CA . ARG A 1 190 ? -26.912 1.746 25.230 1.00 93.06 190 ARG A CA 1
ATOM 1624 C C . ARG A 1 190 ? -26.962 0.270 25.623 1.00 93.06 190 ARG A C 1
ATOM 1626 O O . ARG A 1 190 ? -28.026 -0.219 25.996 1.00 93.06 190 ARG A O 1
ATOM 1633 N N . SER A 1 191 ? -25.834 -0.427 25.535 1.00 90.50 191 SER A N 1
ATOM 1634 C CA . SER A 1 191 ? -25.730 -1.874 25.713 1.00 90.50 191 SER A CA 1
ATOM 1635 C C . SER A 1 191 ? -24.684 -2.204 26.769 1.00 90.50 191 SER A C 1
ATOM 1637 O O . SER A 1 191 ? -23.659 -1.540 26.865 1.00 90.50 191 SER A O 1
ATOM 1639 N N . ASN A 1 192 ? -24.920 -3.251 27.556 1.00 90.38 192 ASN A N 1
ATOM 1640 C CA . ASN A 1 192 ? -23.956 -3.709 28.552 1.00 90.38 192 ASN A CA 1
ATOM 1641 C C . ASN A 1 192 ? -23.231 -4.954 28.039 1.00 90.38 192 ASN A C 1
ATOM 1643 O O . ASN A 1 192 ? -23.845 -6.015 27.918 1.00 90.38 192 ASN A O 1
ATOM 1647 N N . VAL A 1 193 ? -21.939 -4.815 27.755 1.00 93.94 193 VAL A N 1
ATOM 1648 C CA . VAL A 1 193 ? -21.072 -5.908 27.307 1.00 93.94 193 VAL A CA 1
ATOM 1649 C C . VAL A 1 193 ? -20.358 -6.503 28.516 1.00 93.94 193 VAL A C 1
ATOM 1651 O O . VAL A 1 193 ? -19.741 -5.775 29.290 1.00 93.94 193 VAL A O 1
ATOM 1654 N N . LYS A 1 194 ? -20.435 -7.827 28.700 1.00 93.12 194 LYS A N 1
ATOM 1655 C CA . LYS A 1 194 ? -19.991 -8.475 29.953 1.00 93.12 194 LYS A CA 1
ATOM 1656 C C . LYS A 1 194 ? -18.590 -9.066 29.887 1.00 93.12 194 LYS A C 1
ATOM 1658 O O . LYS A 1 194 ? -18.013 -9.373 30.929 1.00 93.12 194 LYS A O 1
ATOM 1663 N N . SER A 1 195 ? -18.052 -9.275 28.689 1.00 96.94 195 SER A N 1
ATOM 1664 C CA . SER A 1 195 ? -16.750 -9.916 28.512 1.00 96.94 195 SER A CA 1
ATOM 1665 C C . SER A 1 195 ? -15.896 -9.219 27.461 1.00 96.94 195 SER A C 1
ATOM 1667 O O . SER A 1 195 ? -16.403 -8.666 26.487 1.00 96.94 195 SER A O 1
ATOM 1669 N N . PHE A 1 196 ? -14.577 -9.310 27.634 1.00 96.00 196 PHE A N 1
ATOM 1670 C CA . PHE A 1 196 ? -13.617 -8.783 26.668 1.00 96.00 196 PHE A CA 1
ATOM 1671 C C . PHE A 1 196 ? -13.763 -9.429 25.283 1.00 96.00 196 PHE A C 1
ATOM 1673 O O . PHE A 1 196 ? -13.594 -8.760 24.268 1.00 96.00 196 PHE A O 1
ATOM 1680 N N . ASP A 1 197 ? -14.082 -10.725 25.222 1.00 96.75 197 ASP A N 1
ATOM 1681 C CA . ASP A 1 197 ? -14.265 -11.412 23.943 1.00 96.75 197 ASP A CA 1
ATOM 1682 C C . ASP A 1 197 ? -15.517 -10.932 23.210 1.00 96.75 197 ASP A C 1
ATOM 1684 O O . ASP A 1 197 ? -15.451 -10.697 22.007 1.00 96.75 197 ASP A O 1
ATOM 1688 N N . GLU A 1 198 ? -16.619 -10.707 23.928 1.00 96.62 198 GLU A N 1
ATOM 1689 C CA . GLU A 1 198 ? -17.825 -10.089 23.368 1.00 96.62 198 GLU A CA 1
ATOM 1690 C C . GLU A 1 198 ? -17.531 -8.668 22.863 1.00 96.62 198 GLU A C 1
ATOM 1692 O O . GLU A 1 198 ? -17.873 -8.341 21.731 1.00 96.62 198 GLU A O 1
ATOM 1697 N N . PHE A 1 199 ? -16.809 -7.858 23.643 1.00 96.62 199 PHE A N 1
ATOM 1698 C CA . PHE A 1 199 ? -16.392 -6.506 23.255 1.00 96.62 199 PHE A CA 1
ATOM 1699 C C . PHE A 1 199 ? -15.549 -6.493 21.977 1.00 96.62 199 PHE A C 1
ATOM 1701 O O . PHE A 1 199 ? -15.819 -5.733 21.049 1.00 96.62 199 PHE A O 1
ATOM 1708 N N . LYS A 1 200 ? -14.535 -7.361 21.916 1.00 96.44 200 LYS A N 1
ATOM 1709 C CA . LYS A 1 200 ? -13.645 -7.506 20.762 1.00 96.44 200 LYS A CA 1
ATOM 1710 C C . LYS A 1 200 ? -14.412 -7.954 19.519 1.00 96.44 200 LYS A C 1
ATOM 1712 O O . LYS A 1 200 ? -14.195 -7.386 18.454 1.00 96.44 200 LYS A O 1
ATOM 1717 N N . ASN A 1 201 ? -15.281 -8.955 19.649 1.00 96.81 201 ASN A N 1
ATOM 1718 C CA . ASN A 1 201 ? -16.062 -9.465 18.522 1.00 96.81 201 ASN A CA 1
ATOM 1719 C C . ASN A 1 201 ? -17.030 -8.393 18.004 1.00 96.81 201 ASN A C 1
ATOM 1721 O O . ASN A 1 201 ? -17.090 -8.161 16.803 1.00 96.81 201 ASN A O 1
ATOM 1725 N N . LEU A 1 202 ? -17.701 -7.665 18.902 1.00 97.19 202 LEU A N 1
ATOM 1726 C CA . LEU A 1 202 ? -18.560 -6.547 18.517 1.00 97.19 202 LEU A CA 1
ATOM 1727 C C . LEU A 1 202 ? -17.774 -5.459 17.782 1.00 97.19 202 LEU A C 1
ATOM 1729 O O . LEU A 1 202 ? -18.207 -5.015 16.724 1.00 97.19 202 LEU A O 1
ATOM 1733 N N . LEU A 1 203 ? -16.605 -5.057 18.290 1.00 96.38 203 LEU A N 1
ATOM 1734 C CA . LEU A 1 203 ? -15.759 -4.084 17.597 1.00 96.38 203 LEU A CA 1
ATOM 1735 C C . LEU A 1 203 ? -15.400 -4.562 16.182 1.00 96.38 203 LEU A C 1
ATOM 1737 O O . LEU A 1 203 ? -15.481 -3.786 15.232 1.00 96.38 203 LEU A O 1
ATOM 1741 N N . GLN A 1 204 ? -15.028 -5.836 16.035 1.00 95.81 204 GLN A N 1
ATOM 1742 C CA . GLN A 1 204 ? -14.738 -6.434 14.730 1.00 95.81 204 GLN A CA 1
ATOM 1743 C C . GLN A 1 204 ? -15.955 -6.396 13.800 1.00 95.81 204 GLN A C 1
ATOM 1745 O O . GLN A 1 204 ? -15.793 -6.057 12.632 1.00 95.81 204 GLN A O 1
ATOM 1750 N N . ASP A 1 205 ? -17.158 -6.666 14.307 1.00 97.75 205 ASP A N 1
ATOM 1751 C CA . ASP A 1 205 ? -18.392 -6.615 13.520 1.00 97.75 205 ASP A CA 1
ATOM 1752 C C . ASP A 1 205 ? -18.721 -5.193 13.044 1.00 97.75 205 ASP A C 1
ATOM 1754 O O . ASP A 1 205 ? -19.158 -5.007 11.906 1.00 97.75 205 ASP A O 1
ATOM 1758 N N . PHE A 1 206 ? -18.523 -4.177 13.892 1.00 97.62 206 PHE A N 1
ATOM 1759 C CA . PHE A 1 206 ? -18.700 -2.774 13.497 1.00 97.62 206 PHE A CA 1
ATOM 1760 C C . PHE A 1 206 ? -17.687 -2.370 12.423 1.00 97.62 206 PHE A C 1
ATOM 1762 O O . PHE A 1 206 ? -18.079 -1.793 11.406 1.00 97.62 206 PHE A O 1
ATOM 1769 N N . LEU A 1 207 ? -16.416 -2.745 12.605 1.00 96.19 207 LEU A N 1
ATOM 1770 C CA . LEU A 1 207 ? -15.364 -2.467 11.629 1.00 96.19 207 LEU A CA 1
ATOM 1771 C C . LEU A 1 207 ? -15.675 -3.144 10.295 1.00 96.19 207 LEU A C 1
ATOM 1773 O O . LEU A 1 207 ? -15.667 -2.485 9.260 1.00 96.19 207 LEU A O 1
ATOM 1777 N N . ALA A 1 208 ? -16.005 -4.436 10.316 1.00 96.94 208 ALA A N 1
ATOM 1778 C CA . ALA A 1 208 ? -16.326 -5.202 9.118 1.00 96.94 208 ALA A CA 1
ATOM 1779 C C . ALA A 1 208 ? -17.478 -4.568 8.327 1.00 96.94 208 ALA A C 1
ATOM 1781 O O . ALA A 1 208 ? -17.369 -4.425 7.114 1.00 96.94 208 ALA A O 1
ATOM 1782 N N . LYS A 1 209 ? -18.543 -4.111 8.999 1.00 97.69 209 LYS A N 1
ATOM 1783 C CA . LYS A 1 209 ? -19.679 -3.449 8.336 1.00 97.69 209 LYS A CA 1
ATOM 1784 C C . LYS A 1 209 ? -19.277 -2.160 7.623 1.00 97.69 209 LYS A C 1
ATOM 1786 O O . LYS A 1 209 ? -19.646 -1.973 6.468 1.00 97.69 209 LYS A O 1
ATOM 1791 N N . GLU A 1 210 ? -18.536 -1.278 8.290 1.00 97.38 210 GLU A N 1
ATOM 1792 C CA . GLU A 1 210 ? -18.117 -0.007 7.684 1.00 97.38 210 GLU A CA 1
ATOM 1793 C C . GLU A 1 210 ? -17.109 -0.220 6.548 1.00 97.38 210 GLU A C 1
ATOM 1795 O O . GLU A 1 210 ? -17.206 0.426 5.502 1.00 97.38 210 GLU A O 1
ATOM 1800 N N . PHE A 1 211 ? -16.171 -1.158 6.705 1.00 95.81 211 PHE A N 1
ATOM 1801 C CA . PHE A 1 211 ? -15.231 -1.494 5.637 1.00 95.81 211 PHE A CA 1
ATOM 1802 C C . PHE A 1 211 ? -15.919 -2.189 4.460 1.00 95.81 211 PHE A C 1
ATOM 1804 O O . PHE A 1 211 ? -15.597 -1.868 3.323 1.00 95.81 211 PHE A O 1
ATOM 1811 N N . ASP A 1 212 ? -16.916 -3.045 4.681 1.00 97.56 212 ASP A N 1
ATOM 1812 C CA . ASP A 1 212 ? -17.710 -3.636 3.597 1.00 97.56 212 ASP A CA 1
ATOM 1813 C C . ASP A 1 212 ? -18.452 -2.573 2.777 1.00 97.56 212 ASP A C 1
ATOM 1815 O O . ASP A 1 212 ? -18.579 -2.710 1.558 1.00 97.56 212 ASP A O 1
ATOM 1819 N N . VAL A 1 213 ? -18.947 -1.514 3.427 1.00 97.62 213 VAL A N 1
ATOM 1820 C CA . VAL A 1 213 ? -19.562 -0.369 2.738 1.00 97.62 213 VAL A CA 1
ATOM 1821 C C . VAL A 1 213 ? -18.510 0.398 1.941 1.00 97.62 213 VAL A C 1
ATOM 1823 O O . VAL A 1 213 ? -18.732 0.689 0.766 1.00 97.62 213 VAL A O 1
ATOM 1826 N N . LEU A 1 214 ? -17.355 0.687 2.548 1.00 97.06 214 LEU A N 1
ATOM 1827 C CA . LEU A 1 214 ? -16.259 1.384 1.877 1.00 97.06 214 LEU A CA 1
ATOM 1828 C C . LEU A 1 214 ? -15.766 0.617 0.641 1.00 97.06 214 LEU A C 1
ATOM 1830 O O . LEU A 1 214 ? -15.673 1.200 -0.435 1.00 97.06 214 LEU A O 1
ATOM 1834 N N . LEU A 1 215 ? -15.497 -0.683 0.774 1.00 94.62 215 LEU A N 1
ATOM 1835 C CA . LEU A 1 215 ? -14.960 -1.539 -0.290 1.00 94.62 215 LEU A CA 1
ATOM 1836 C C . LEU A 1 215 ? -15.916 -1.699 -1.480 1.00 94.62 215 LEU A C 1
ATOM 1838 O O . LEU A 1 215 ? -15.477 -2.014 -2.581 1.00 94.62 215 LEU A O 1
ATOM 1842 N N . LYS A 1 216 ? -17.219 -1.492 -1.267 1.00 97.06 216 LYS A N 1
ATOM 1843 C CA . LYS A 1 216 ? -18.243 -1.506 -2.323 1.00 97.06 216 LYS A CA 1
ATOM 1844 C C . LYS A 1 216 ? -18.513 -0.129 -2.922 1.00 97.06 216 LYS A C 1
ATOM 1846 O O . LYS A 1 216 ? -19.290 -0.036 -3.868 1.00 97.06 216 LYS A O 1
ATOM 1851 N N . SER A 1 217 ? -17.939 0.934 -2.360 1.00 97.75 217 SER A N 1
ATOM 1852 C CA . SER A 1 217 ? -18.156 2.285 -2.868 1.00 97.75 217 SER A CA 1
ATOM 1853 C C . SER A 1 217 ? -17.401 2.503 -4.180 1.00 97.75 217 SER A C 1
ATOM 1855 O O . SER A 1 217 ? -16.225 2.157 -4.290 1.00 97.75 217 SER A O 1
ATOM 1857 N N . GLU A 1 218 ? -18.076 3.096 -5.169 1.00 97.19 218 GLU A N 1
ATOM 1858 C CA . GLU A 1 218 ? -17.472 3.429 -6.469 1.00 97.19 218 GLU A CA 1
ATOM 1859 C C . GLU A 1 218 ? -16.256 4.345 -6.289 1.00 97.19 218 GLU A C 1
ATOM 1861 O O . GLU A 1 218 ? -15.203 4.084 -6.855 1.00 97.19 218 GLU A O 1
ATOM 1866 N N . GLU A 1 219 ? -16.349 5.336 -5.394 1.00 97.00 219 GLU A N 1
ATOM 1867 C CA . GLU A 1 219 ? -15.242 6.250 -5.087 1.00 97.00 219 GLU A CA 1
ATOM 1868 C C . GLU A 1 219 ? -13.978 5.509 -4.619 1.00 97.00 219 GLU A C 1
ATOM 1870 O O . GLU A 1 219 ? -12.870 5.852 -5.036 1.00 97.00 219 GLU A O 1
ATOM 1875 N N . TYR A 1 220 ? -14.128 4.484 -3.770 1.00 95.69 220 TYR A N 1
ATOM 1876 C CA . TYR A 1 220 ? -12.996 3.690 -3.290 1.00 95.69 220 TYR A CA 1
ATOM 1877 C C . TYR A 1 220 ? -12.380 2.858 -4.415 1.00 95.69 220 TYR A C 1
ATOM 1879 O O . TYR A 1 220 ? -11.157 2.835 -4.551 1.00 95.69 220 TYR A O 1
ATOM 1887 N N . LEU A 1 221 ? -13.213 2.193 -5.222 1.00 95.25 221 LEU A N 1
ATOM 1888 C CA . LEU A 1 221 ? -12.757 1.347 -6.326 1.00 95.25 221 LEU A CA 1
ATOM 1889 C C . LEU A 1 221 ? -12.049 2.173 -7.407 1.00 95.25 221 LEU A C 1
ATOM 1891 O O . LEU A 1 221 ? -10.954 1.807 -7.832 1.00 95.25 221 LEU A O 1
ATOM 1895 N N . ASP A 1 222 ? -12.611 3.326 -7.771 1.00 97.31 222 ASP A N 1
ATOM 1896 C CA . ASP A 1 222 ? -12.015 4.257 -8.732 1.00 97.31 222 ASP A CA 1
ATOM 1897 C C . ASP A 1 222 ? -10.682 4.811 -8.222 1.00 97.31 222 ASP A C 1
ATOM 1899 O O . ASP A 1 222 ? -9.716 4.946 -8.975 1.00 97.31 222 ASP A O 1
ATOM 1903 N N . LEU A 1 223 ? -10.600 5.150 -6.932 1.00 96.31 223 LEU A N 1
ATOM 1904 C CA . LEU A 1 223 ? -9.357 5.621 -6.330 1.00 96.31 223 LEU A CA 1
ATOM 1905 C C . LEU A 1 223 ? -8.299 4.516 -6.274 1.00 96.31 223 LEU A C 1
ATOM 1907 O O . LEU A 1 223 ? -7.138 4.773 -6.583 1.00 96.31 223 LEU A O 1
ATOM 1911 N N . GLN A 1 224 ? -8.689 3.296 -5.906 1.00 90.69 224 GLN A N 1
ATOM 1912 C CA . GLN A 1 224 ? -7.797 2.141 -5.881 1.00 90.69 224 GLN A CA 1
ATOM 1913 C C . GLN A 1 224 ? -7.261 1.827 -7.282 1.00 90.69 224 GLN A C 1
ATOM 1915 O O . GLN A 1 224 ? -6.069 1.562 -7.430 1.00 90.69 224 GLN A O 1
ATOM 1920 N N . GLN A 1 225 ? -8.113 1.887 -8.307 1.00 93.75 225 GLN A N 1
ATOM 1921 C CA . GLN A 1 225 ? -7.694 1.695 -9.689 1.00 93.75 225 GLN A CA 1
ATOM 1922 C C . GLN A 1 225 ? -6.692 2.773 -10.118 1.00 93.75 225 GLN A C 1
ATOM 1924 O O . GLN A 1 225 ? -5.597 2.431 -10.554 1.00 93.75 225 GLN A O 1
ATOM 1929 N N . ARG A 1 226 ? -7.006 4.059 -9.903 1.00 95.19 226 ARG A N 1
ATOM 1930 C CA . ARG A 1 226 ? -6.089 5.167 -10.234 1.00 95.19 226 ARG A CA 1
ATOM 1931 C C . ARG A 1 226 ? -4.746 5.060 -9.516 1.00 95.19 226 ARG A C 1
ATOM 1933 O O . ARG A 1 226 ? -3.710 5.328 -10.117 1.00 95.19 226 ARG A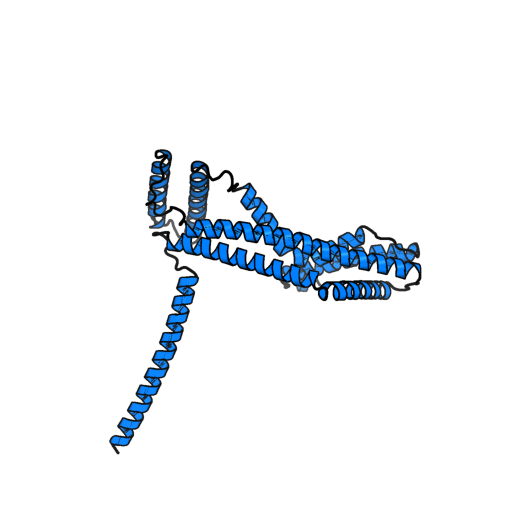 O 1
ATOM 1940 N N . LEU A 1 227 ? -4.758 4.625 -8.255 1.00 88.00 227 LEU A N 1
ATOM 1941 C CA . LEU A 1 227 ? -3.547 4.366 -7.481 1.00 88.00 227 LEU A CA 1
ATOM 1942 C C . LEU A 1 227 ? -2.666 3.304 -8.158 1.00 88.00 227 LEU A C 1
ATOM 1944 O O . LEU A 1 227 ? -1.458 3.498 -8.287 1.00 88.00 227 LEU A O 1
ATOM 1948 N N . PHE A 1 228 ? -3.254 2.184 -8.588 1.00 85.12 228 PHE A N 1
ATOM 1949 C CA . PHE A 1 228 ? -2.508 1.129 -9.273 1.00 85.12 228 PHE A CA 1
ATOM 1950 C C . PHE A 1 228 ? -2.029 1.560 -10.655 1.00 85.12 228 PHE A C 1
ATOM 1952 O O . PHE A 1 228 ? -0.867 1.316 -10.972 1.00 85.12 228 PHE A O 1
ATOM 1959 N N . ASP A 1 229 ? -2.878 2.222 -11.436 1.00 91.12 229 ASP A N 1
ATOM 1960 C CA . ASP A 1 229 ? -2.533 2.704 -12.774 1.00 91.12 229 ASP A CA 1
ATOM 1961 C C . ASP A 1 229 ? -1.329 3.658 -12.700 1.00 91.12 229 ASP A C 1
ATOM 1963 O O . ASP A 1 229 ? -0.304 3.410 -13.332 1.00 91.12 229 ASP A O 1
ATOM 1967 N N . ALA A 1 230 ? -1.373 4.656 -11.808 1.00 88.00 230 ALA A N 1
ATOM 1968 C CA . ALA A 1 230 ? -0.265 5.588 -11.601 1.00 88.00 230 ALA A CA 1
ATOM 1969 C C . ALA A 1 230 ? 1.025 4.891 -11.124 1.00 88.00 230 ALA A C 1
ATOM 1971 O O . ALA A 1 230 ? 2.127 5.246 -11.549 1.00 88.00 230 ALA A O 1
ATOM 1972 N N . LEU A 1 231 ? 0.917 3.875 -10.259 1.00 81.44 231 LEU A N 1
ATOM 1973 C CA . LEU A 1 231 ? 2.079 3.106 -9.806 1.00 81.44 231 LEU A CA 1
ATOM 1974 C C . LEU A 1 231 ? 2.699 2.279 -10.940 1.00 81.44 231 LEU A C 1
ATOM 1976 O O . LEU A 1 231 ? 3.924 2.242 -11.077 1.00 81.44 231 LEU A O 1
ATOM 1980 N N . PHE A 1 232 ? 1.879 1.598 -11.741 1.00 81.69 232 PHE A N 1
ATOM 1981 C CA . PHE A 1 232 ? 2.366 0.789 -12.855 1.00 81.69 232 PHE A CA 1
ATOM 1982 C C . PHE A 1 232 ? 2.964 1.652 -13.960 1.00 81.69 232 PHE A C 1
ATOM 1984 O O . PHE A 1 232 ? 4.031 1.303 -14.469 1.00 81.69 232 PHE A O 1
ATOM 1991 N N . ASP A 1 233 ? 2.351 2.794 -14.260 1.00 88.25 233 ASP A N 1
ATOM 1992 C CA . ASP A 1 233 ? 2.890 3.766 -15.207 1.00 88.25 233 ASP A CA 1
ATOM 1993 C C . ASP A 1 233 ? 4.231 4.326 -14.716 1.00 88.25 233 ASP A C 1
ATOM 1995 O O . ASP A 1 233 ? 5.201 4.366 -15.475 1.00 88.25 233 ASP A O 1
ATOM 1999 N N . HIS A 1 234 ? 4.351 4.652 -13.423 1.00 81.50 234 HIS A N 1
ATOM 2000 C CA . HIS A 1 234 ? 5.628 5.039 -12.820 1.00 81.50 234 HIS A CA 1
ATOM 2001 C C . HIS A 1 234 ? 6.704 3.955 -13.001 1.00 81.50 234 HIS A C 1
ATOM 2003 O O . HIS A 1 234 ? 7.795 4.243 -13.498 1.00 81.50 234 HIS A O 1
ATOM 2009 N N . ILE A 1 235 ? 6.403 2.700 -12.644 1.00 74.00 235 ILE A N 1
ATOM 2010 C CA . ILE A 1 235 ? 7.339 1.571 -12.783 1.00 74.00 235 ILE A CA 1
ATOM 2011 C C . ILE A 1 235 ? 7.733 1.369 -14.251 1.00 74.00 235 ILE A C 1
ATOM 2013 O O . ILE A 1 235 ? 8.905 1.125 -14.551 1.00 74.00 235 ILE A O 1
ATOM 2017 N N . TYR A 1 236 ? 6.772 1.474 -15.168 1.00 82.75 236 TYR A N 1
ATOM 2018 C CA . TYR A 1 236 ? 7.005 1.341 -16.599 1.00 82.75 236 TYR A CA 1
ATOM 2019 C C . TYR A 1 236 ? 7.937 2.438 -17.118 1.00 82.75 236 TYR A C 1
ATOM 2021 O O . TYR A 1 236 ? 8.965 2.131 -17.728 1.00 82.75 236 TYR A O 1
ATOM 2029 N N . CYS A 1 237 ? 7.630 3.704 -16.834 1.00 79.62 237 CYS A N 1
ATOM 2030 C CA . CYS A 1 237 ? 8.446 4.839 -17.249 1.00 79.62 237 CYS A CA 1
ATOM 2031 C C . CYS A 1 237 ? 9.857 4.764 -16.655 1.00 79.62 237 CYS A C 1
ATOM 2033 O O . CYS A 1 237 ? 10.834 4.967 -17.376 1.00 79.62 237 CYS A O 1
ATOM 2035 N N . LEU A 1 238 ? 9.984 4.388 -15.379 1.00 74.38 238 LEU A N 1
ATOM 2036 C CA . LEU A 1 238 ? 11.277 4.194 -14.726 1.00 74.38 238 LEU A CA 1
ATOM 2037 C C . LEU A 1 238 ? 12.089 3.078 -15.395 1.00 74.38 238 LEU A C 1
ATOM 2039 O O . LEU A 1 238 ? 13.274 3.251 -15.682 1.00 74.38 238 LEU A O 1
ATOM 2043 N N . ARG A 1 239 ? 11.451 1.940 -15.695 1.00 72.81 239 ARG A N 1
ATOM 2044 C CA . ARG A 1 239 ? 12.092 0.833 -16.414 1.00 72.81 239 ARG A CA 1
ATOM 2045 C C . ARG A 1 239 ? 12.566 1.281 -17.794 1.00 72.81 239 ARG A C 1
ATOM 2047 O O . ARG A 1 239 ? 13.718 1.034 -18.133 1.00 72.81 239 ARG A O 1
ATOM 2054 N N . ARG A 1 240 ? 11.715 1.949 -18.580 1.00 83.81 240 ARG A N 1
ATOM 2055 C CA . ARG A 1 240 ? 12.076 2.421 -19.929 1.00 83.81 240 ARG A CA 1
ATOM 2056 C C . ARG A 1 240 ? 13.179 3.469 -19.897 1.00 83.81 240 ARG A C 1
ATOM 2058 O O . ARG A 1 240 ? 14.071 3.412 -20.737 1.00 83.81 240 ARG A O 1
ATOM 2065 N N . PHE A 1 241 ? 13.175 4.357 -18.906 1.00 78.62 241 PHE A N 1
ATOM 2066 C CA . PHE A 1 241 ? 14.277 5.282 -18.663 1.00 78.62 241 PHE A CA 1
ATOM 2067 C C . PHE A 1 241 ? 15.609 4.534 -18.493 1.00 78.62 241 PHE A C 1
ATOM 2069 O O . PHE A 1 241 ? 16.562 4.821 -19.216 1.00 78.62 241 PHE A O 1
ATOM 2076 N N . PHE A 1 242 ? 15.672 3.536 -17.605 1.00 72.12 242 PHE A N 1
ATOM 2077 C CA . PHE A 1 242 ? 16.900 2.762 -17.397 1.00 72.12 242 PHE A CA 1
ATOM 2078 C C . PHE A 1 242 ? 17.288 1.904 -18.604 1.00 72.12 242 PHE A C 1
ATOM 2080 O O . PHE A 1 242 ? 18.471 1.809 -18.919 1.00 72.12 242 PHE A O 1
ATOM 2087 N N . GLU A 1 243 ? 16.324 1.305 -19.306 1.00 80.44 243 GLU A N 1
ATOM 2088 C CA . GLU A 1 243 ? 16.600 0.545 -20.530 1.00 80.44 243 GLU A CA 1
ATOM 2089 C C . GLU A 1 243 ? 17.235 1.434 -21.601 1.00 80.44 243 GLU A C 1
ATOM 2091 O O . GLU A 1 243 ? 18.275 1.073 -22.143 1.00 80.44 243 GLU A O 1
ATOM 2096 N N . LEU A 1 244 ? 16.688 2.628 -21.838 1.00 80.81 244 LEU A N 1
ATOM 2097 C CA . LEU A 1 244 ? 17.253 3.576 -22.798 1.00 80.81 244 LEU A CA 1
ATOM 2098 C C . LEU A 1 244 ? 18.627 4.090 -22.361 1.00 80.81 244 LEU A C 1
ATOM 2100 O O . LEU A 1 244 ? 19.504 4.267 -23.205 1.00 80.81 244 LEU A O 1
ATOM 2104 N N . MET A 1 245 ? 18.842 4.300 -21.061 1.00 71.62 245 MET A N 1
ATOM 2105 C CA . MET A 1 245 ? 20.160 4.655 -20.528 1.00 71.62 245 MET A CA 1
ATOM 2106 C C . MET A 1 245 ? 21.198 3.554 -20.775 1.00 71.62 245 MET A C 1
ATOM 2108 O O . MET A 1 245 ? 22.347 3.861 -21.080 1.00 71.62 245 MET A O 1
ATOM 2112 N N . LEU A 1 246 ? 20.808 2.282 -20.664 1.00 73.12 246 LEU A N 1
ATOM 2113 C CA . LEU A 1 246 ? 21.693 1.143 -20.916 1.00 73.12 246 LEU A CA 1
ATOM 2114 C C . LEU A 1 246 ? 21.916 0.895 -22.413 1.00 73.12 246 LEU A C 1
ATOM 2116 O O . LEU A 1 246 ? 23.044 0.626 -22.809 1.00 73.12 246 LEU A O 1
ATOM 2120 N N . GLU A 1 247 ? 20.877 1.017 -23.243 1.00 78.31 247 GLU A N 1
ATOM 2121 C CA . GLU A 1 247 ? 20.949 0.826 -24.702 1.00 78.31 247 GLU A CA 1
ATOM 2122 C C . GLU A 1 247 ? 21.820 1.876 -25.387 1.00 78.31 247 GLU A C 1
ATOM 2124 O O . GLU A 1 247 ? 22.543 1.561 -26.329 1.00 78.31 247 GLU A O 1
ATOM 2129 N N . ASN A 1 248 ? 21.770 3.118 -24.903 1.00 71.62 248 ASN A N 1
ATOM 2130 C CA . ASN A 1 248 ? 22.553 4.212 -25.469 1.00 71.62 248 ASN A CA 1
ATOM 2131 C C . ASN A 1 248 ? 23.953 4.327 -24.856 1.00 71.62 248 ASN A C 1
ATOM 2133 O O . ASN A 1 248 ? 24.744 5.141 -25.323 1.00 71.62 248 ASN A O 1
ATOM 2137 N N . ASN A 1 249 ? 24.285 3.513 -23.848 1.00 66.56 249 ASN A N 1
ATOM 2138 C CA . ASN A 1 249 ? 25.625 3.480 -23.282 1.00 66.56 249 ASN A CA 1
ATOM 2139 C C . ASN A 1 249 ? 26.490 2.452 -24.039 1.00 66.56 249 ASN A C 1
ATOM 2141 O O . ASN A 1 249 ? 26.333 1.247 -23.822 1.00 66.56 249 ASN A O 1
ATOM 2145 N N . PRO A 1 250 ? 27.456 2.891 -24.869 1.00 58.94 250 PRO A N 1
ATOM 2146 C CA . PRO A 1 250 ? 28.292 1.986 -25.660 1.00 58.94 250 PRO A CA 1
ATOM 2147 C C . PRO A 1 250 ? 29.199 1.086 -24.805 1.00 58.94 250 PRO A C 1
ATOM 2149 O O . PRO A 1 250 ? 29.764 0.123 -25.320 1.00 58.94 250 PRO A O 1
ATOM 2152 N N . ALA A 1 251 ? 29.351 1.388 -23.513 1.00 55.19 251 ALA A N 1
ATOM 2153 C CA . ALA A 1 251 ? 30.133 0.604 -22.566 1.00 55.19 251 ALA A CA 1
ATOM 2154 C C . ALA A 1 251 ? 29.285 -0.363 -21.724 1.00 55.19 251 ALA A C 1
ATOM 2156 O O . ALA A 1 251 ? 29.860 -1.069 -20.898 1.00 55.19 251 ALA A O 1
ATOM 2157 N N . SER A 1 252 ? 27.955 -0.413 -21.890 1.00 57.66 252 SER A N 1
ATOM 2158 C CA . SER A 1 252 ? 27.113 -1.350 -21.135 1.00 57.66 252 SER A CA 1
ATOM 2159 C C . SER A 1 252 ? 27.339 -2.786 -21.627 1.00 57.66 252 SER A C 1
ATOM 2161 O O . SER A 1 252 ? 26.960 -3.111 -22.753 1.00 57.66 252 SER A O 1
ATOM 2163 N N . PRO A 1 253 ? 27.911 -3.688 -20.805 1.00 52.06 253 PRO A N 1
ATOM 2164 C CA . PRO A 1 253 ? 28.059 -5.092 -21.179 1.00 52.06 253 PRO A CA 1
ATOM 2165 C C . PRO A 1 253 ? 26.770 -5.894 -20.925 1.00 52.06 253 PRO A C 1
ATOM 2167 O O . PRO A 1 253 ? 26.741 -7.102 -21.156 1.00 52.06 253 PRO A O 1
ATOM 2170 N N . PHE A 1 254 ? 25.724 -5.254 -20.390 1.00 60.78 254 PHE A N 1
ATOM 2171 C CA . PHE A 1 254 ? 24.502 -5.910 -19.943 1.00 60.78 254 PHE A CA 1
ATOM 2172 C C . PHE A 1 254 ? 23.396 -5.753 -20.984 1.00 60.78 254 PHE A C 1
ATOM 2174 O O . PHE A 1 254 ? 23.055 -4.637 -21.373 1.00 60.78 254 PHE A O 1
ATOM 2181 N N . ALA A 1 255 ? 22.809 -6.880 -21.393 1.00 61.72 255 ALA A N 1
ATOM 2182 C CA . ALA A 1 255 ? 21.587 -6.879 -22.185 1.00 61.72 255 ALA A CA 1
ATOM 2183 C C . ALA A 1 255 ? 20.430 -6.310 -21.352 1.00 61.72 255 ALA A C 1
ATOM 2185 O O . ALA A 1 255 ? 20.283 -6.653 -20.174 1.00 61.72 255 ALA A O 1
ATOM 2186 N N . THR A 1 256 ? 19.598 -5.461 -21.954 1.00 69.81 256 THR A N 1
ATOM 2187 C CA . THR A 1 256 ? 18.402 -4.952 -21.272 1.00 69.81 256 THR A CA 1
ATOM 2188 C C . THR A 1 256 ? 17.387 -6.070 -21.044 1.00 69.81 256 THR A C 1
ATOM 2190 O O . THR A 1 256 ? 17.387 -7.088 -21.739 1.00 69.81 256 THR A O 1
ATOM 2193 N N . VAL A 1 257 ? 16.491 -5.902 -20.065 1.00 66.25 257 VAL A N 1
ATOM 2194 C CA . VAL A 1 257 ? 15.438 -6.899 -19.789 1.00 66.25 257 VAL A CA 1
ATOM 2195 C C . VAL A 1 257 ? 14.576 -7.123 -21.034 1.00 66.25 257 VAL A C 1
ATOM 2197 O O . VAL A 1 257 ? 14.279 -8.261 -21.371 1.00 66.25 257 VAL A O 1
ATOM 2200 N N . SER A 1 258 ? 14.271 -6.060 -21.780 1.00 70.06 258 SER A N 1
ATOM 2201 C CA . SER A 1 258 ? 13.586 -6.149 -23.075 1.00 70.06 258 SER A CA 1
ATOM 2202 C C . SER A 1 258 ? 14.349 -6.993 -24.110 1.00 70.06 258 SER A C 1
ATOM 2204 O O . SER A 1 258 ? 13.742 -7.818 -24.795 1.00 70.06 258 SER A O 1
ATOM 2206 N N . GLN A 1 259 ? 15.678 -6.865 -24.191 1.00 71.94 259 GLN A N 1
ATOM 2207 C CA . GLN A 1 259 ? 16.512 -7.700 -25.068 1.00 71.94 259 GLN A CA 1
ATOM 2208 C C . GLN A 1 259 ? 16.553 -9.167 -24.614 1.00 71.94 259 GLN A C 1
ATOM 2210 O O . GLN A 1 259 ? 16.523 -10.071 -25.451 1.00 71.94 259 GLN A O 1
ATOM 2215 N N . LEU A 1 260 ? 16.587 -9.421 -23.302 1.00 67.94 260 LEU A N 1
ATOM 2216 C CA . LEU A 1 260 ? 16.495 -10.774 -22.748 1.00 67.94 260 LEU A CA 1
ATOM 2217 C C . LEU A 1 260 ? 15.128 -11.404 -23.041 1.00 67.94 260 LEU A C 1
ATOM 2219 O O . LEU A 1 260 ? 15.076 -12.543 -23.501 1.00 67.94 260 LEU A O 1
ATOM 2223 N N . ASP A 1 261 ? 14.035 -10.667 -22.845 1.00 70.75 261 ASP A N 1
ATOM 2224 C CA . ASP A 1 261 ? 12.673 -11.122 -23.140 1.00 70.75 261 ASP A CA 1
ATOM 2225 C C . ASP A 1 261 ? 12.499 -11.447 -24.634 1.00 70.75 261 ASP A C 1
ATOM 2227 O O . ASP A 1 261 ? 11.899 -12.466 -24.994 1.00 70.75 261 ASP A O 1
ATOM 2231 N N . GLU A 1 262 ? 13.057 -10.624 -25.527 1.00 76.38 262 GLU A N 1
ATOM 2232 C CA . GLU A 1 262 ? 13.056 -10.895 -26.966 1.00 76.38 262 GLU A CA 1
ATOM 2233 C C . GLU A 1 262 ? 13.897 -12.131 -27.316 1.00 76.38 262 GLU A C 1
ATOM 2235 O O . GLU A 1 262 ? 13.464 -12.977 -28.107 1.00 76.38 262 GLU A O 1
ATOM 2240 N N . ALA A 1 263 ? 15.069 -12.287 -26.694 1.00 65.38 263 ALA A N 1
ATOM 2241 C CA . ALA A 1 263 ? 15.894 -13.477 -26.855 1.00 65.38 263 ALA A CA 1
ATOM 2242 C C . ALA A 1 263 ? 15.149 -14.740 -26.390 1.00 65.38 263 ALA A C 1
ATOM 2244 O O . ALA A 1 263 ? 15.134 -15.737 -27.115 1.00 65.38 263 ALA A O 1
ATOM 2245 N N . TYR A 1 264 ? 14.454 -14.694 -25.249 1.00 66.81 264 TYR A N 1
ATOM 2246 C CA . TYR A 1 264 ? 13.623 -15.799 -24.760 1.00 66.81 264 TYR A CA 1
ATOM 2247 C C . TYR A 1 264 ? 12.480 -16.141 -25.718 1.00 66.81 264 TYR A C 1
ATOM 2249 O O . TYR A 1 264 ? 12.268 -17.321 -26.016 1.00 66.81 264 TYR A O 1
ATOM 2257 N N . LYS A 1 265 ? 11.774 -15.135 -26.254 1.00 79.69 265 LYS A N 1
ATOM 2258 C CA . LYS A 1 265 ? 10.737 -15.348 -27.277 1.00 79.69 265 LYS A CA 1
ATOM 2259 C C . LYS A 1 265 ? 11.310 -16.026 -28.522 1.00 79.69 265 LYS A C 1
ATOM 2261 O O . LYS A 1 265 ? 10.771 -17.038 -28.965 1.00 79.69 265 LYS A O 1
ATOM 2266 N N . ARG A 1 266 ? 12.448 -15.545 -29.038 1.00 76.38 266 ARG A N 1
ATOM 2267 C CA . ARG A 1 266 ? 13.129 -16.167 -30.188 1.00 76.38 266 ARG A CA 1
ATOM 2268 C C . ARG A 1 266 ? 13.554 -17.606 -29.899 1.00 76.38 266 ARG A C 1
ATOM 2270 O O . ARG A 1 266 ? 13.379 -18.466 -30.758 1.00 76.38 266 ARG A O 1
ATOM 2277 N N . ILE A 1 267 ? 14.075 -17.890 -28.705 1.00 76.75 267 ILE A N 1
ATOM 2278 C CA . ILE A 1 267 ? 14.443 -19.252 -28.288 1.00 76.75 267 ILE A CA 1
ATOM 2279 C C . ILE A 1 267 ? 13.214 -20.170 -28.288 1.00 76.75 267 ILE A C 1
ATOM 2281 O O . ILE A 1 267 ? 13.292 -21.289 -28.797 1.00 76.75 267 ILE A O 1
ATOM 2285 N N . MET A 1 268 ? 12.075 -19.710 -27.763 1.00 77.62 268 MET A N 1
ATOM 2286 C CA . MET A 1 268 ? 10.820 -20.472 -27.781 1.00 77.62 268 MET A CA 1
ATOM 2287 C C . MET A 1 268 ? 10.331 -20.747 -29.209 1.00 77.62 268 MET A C 1
ATOM 2289 O O . MET A 1 268 ? 9.993 -21.887 -29.535 1.00 77.62 268 MET A O 1
ATOM 2293 N N . ASP A 1 269 ? 10.355 -19.742 -30.084 1.00 86.12 269 ASP A N 1
ATOM 2294 C CA . ASP A 1 269 ? 9.959 -19.902 -31.487 1.00 86.12 269 ASP A CA 1
ATOM 2295 C C . ASP A 1 269 ? 10.870 -20.877 -32.241 1.00 86.12 269 ASP A C 1
ATOM 2297 O O . ASP A 1 269 ? 10.396 -21.703 -33.027 1.00 86.12 269 ASP A O 1
ATOM 2301 N N . LEU A 1 270 ? 12.180 -20.820 -31.990 1.00 85.31 270 LEU A N 1
ATOM 2302 C CA . LEU A 1 270 ? 13.144 -21.756 -32.567 1.00 85.31 270 LEU A CA 1
ATOM 2303 C C . LEU A 1 270 ? 12.898 -23.185 -32.081 1.00 85.31 270 LEU A C 1
ATOM 2305 O O . LEU A 1 270 ? 12.892 -24.099 -32.903 1.00 85.31 270 LEU A O 1
ATOM 2309 N N . ARG A 1 271 ? 12.619 -23.386 -30.787 1.00 83.31 271 ARG A N 1
ATOM 2310 C CA . ARG A 1 271 ? 12.243 -24.705 -30.253 1.00 83.31 271 ARG A CA 1
ATOM 2311 C C . ARG A 1 271 ? 11.002 -25.264 -30.941 1.00 83.31 271 ARG A C 1
ATOM 2313 O O . ARG A 1 271 ? 10.997 -26.434 -31.312 1.00 83.31 271 ARG A O 1
ATOM 2320 N N . ARG A 1 272 ? 9.981 -24.431 -31.176 1.00 86.00 272 ARG A N 1
ATOM 2321 C CA . ARG A 1 272 ? 8.775 -24.852 -31.907 1.00 86.00 272 ARG A CA 1
ATOM 2322 C C . ARG A 1 272 ? 9.102 -25.280 -33.339 1.00 86.00 272 ARG A C 1
ATOM 2324 O O . ARG A 1 272 ? 8.641 -26.328 -33.780 1.00 86.00 272 ARG A O 1
ATOM 2331 N N . LYS A 1 273 ? 9.928 -24.505 -34.049 1.00 89.94 273 LYS A N 1
ATOM 2332 C CA . LYS A 1 273 ? 10.359 -24.835 -35.419 1.00 89.94 273 LYS A CA 1
ATOM 2333 C C . LYS A 1 273 ? 11.186 -26.119 -35.482 1.00 89.94 273 LYS A C 1
ATOM 2335 O O . LYS A 1 273 ? 11.001 -26.893 -36.414 1.00 89.94 273 LYS A O 1
ATOM 2340 N N . ILE A 1 274 ? 12.069 -26.352 -34.510 1.00 89.31 274 ILE A N 1
ATOM 2341 C CA . ILE A 1 274 ? 12.849 -27.594 -34.416 1.00 89.31 274 ILE A CA 1
ATOM 2342 C C . ILE A 1 274 ? 11.908 -28.788 -34.239 1.00 89.31 274 ILE A C 1
ATOM 2344 O O . ILE A 1 274 ? 11.978 -29.714 -35.037 1.00 89.31 274 ILE A O 1
ATOM 2348 N N . ALA A 1 275 ? 10.955 -28.716 -33.307 1.00 87.31 275 ALA A N 1
ATOM 2349 C CA . ALA A 1 275 ? 9.983 -29.790 -33.095 1.00 87.31 275 ALA A CA 1
ATOM 2350 C C . ALA A 1 275 ? 9.122 -30.074 -34.346 1.00 87.31 275 ALA A C 1
ATOM 2352 O O . ALA A 1 275 ? 8.821 -31.223 -34.668 1.00 87.31 275 ALA A O 1
ATOM 2353 N N . GLU A 1 276 ? 8.733 -29.036 -35.095 1.00 90.38 276 GLU A N 1
ATOM 2354 C CA . GLU A 1 276 ? 8.027 -29.206 -36.372 1.00 90.38 276 GLU A CA 1
ATOM 2355 C C . GLU A 1 276 ? 8.898 -29.877 -37.445 1.00 90.38 276 GLU A C 1
ATOM 2357 O O . GLU A 1 276 ? 8.390 -30.678 -38.234 1.00 90.38 276 GLU A O 1
ATOM 2362 N N . LEU A 1 277 ? 10.192 -29.552 -37.498 1.00 89.81 277 LEU A N 1
ATOM 2363 C CA . LEU A 1 277 ? 11.143 -30.164 -38.427 1.00 89.81 277 LEU A CA 1
ATOM 2364 C C . LEU A 1 277 ? 11.430 -31.623 -38.067 1.00 89.81 277 LEU A C 1
ATOM 2366 O O . LEU A 1 277 ? 11.416 -32.460 -38.965 1.00 89.81 277 LEU A O 1
ATOM 2370 N N . GLU A 1 278 ? 11.614 -31.933 -36.785 1.00 89.31 278 GLU A N 1
ATOM 2371 C CA . GLU A 1 278 ? 11.774 -33.302 -36.277 1.00 89.31 278 GLU A CA 1
ATOM 2372 C C . GLU A 1 278 ? 10.568 -34.162 -36.666 1.00 89.31 278 GLU A C 1
ATOM 2374 O O . GLU A 1 278 ? 10.722 -35.198 -37.307 1.00 89.31 278 GLU A O 1
ATOM 2379 N N . LYS A 1 279 ? 9.347 -33.663 -36.437 1.00 90.44 279 LYS A N 1
ATOM 2380 C CA . LYS A 1 279 ? 8.117 -34.363 -36.831 1.00 90.44 279 LYS A CA 1
ATOM 2381 C C . LYS A 1 279 ? 8.005 -34.582 -38.346 1.00 90.44 279 LYS A C 1
ATOM 2383 O O . LYS A 1 279 ? 7.452 -35.584 -38.802 1.00 90.44 279 LYS A O 1
ATOM 2388 N N . ARG A 1 280 ? 8.487 -33.632 -39.157 1.00 89.88 280 ARG A N 1
ATOM 2389 C CA . ARG A 1 280 ? 8.521 -33.777 -40.624 1.00 89.88 280 ARG A CA 1
ATOM 2390 C C . ARG A 1 280 ? 9.562 -34.799 -41.070 1.00 89.88 280 ARG A C 1
ATOM 2392 O O . ARG A 1 280 ? 9.288 -35.525 -42.021 1.00 89.88 280 ARG A O 1
ATOM 2399 N N . LEU A 1 281 ? 10.718 -34.843 -40.412 1.00 89.00 281 LEU A N 1
ATOM 2400 C CA . LEU A 1 281 ? 11.761 -35.837 -40.659 1.00 89.00 281 LEU A CA 1
ATOM 2401 C C . LEU A 1 281 ? 11.256 -37.239 -40.332 1.00 89.00 281 LEU A C 1
ATOM 2403 O O . LEU A 1 281 ? 11.293 -38.086 -41.216 1.00 89.00 281 LEU A O 1
ATOM 2407 N N . GLU A 1 282 ? 10.659 -37.446 -39.158 1.00 88.62 282 GLU A N 1
ATOM 2408 C CA . GLU A 1 282 ? 10.048 -38.730 -38.788 1.00 88.62 282 GLU A CA 1
ATOM 2409 C C . GLU A 1 282 ? 8.997 -39.173 -39.817 1.00 88.62 282 GLU A C 1
ATOM 2411 O O . GLU A 1 282 ? 9.006 -40.306 -40.292 1.00 88.62 282 GLU A O 1
ATOM 2416 N N . ALA A 1 283 ? 8.113 -38.265 -40.244 1.00 86.25 283 ALA A N 1
ATOM 2417 C CA . ALA A 1 283 ? 7.105 -38.582 -41.254 1.00 86.25 283 ALA A CA 1
ATOM 2418 C C . ALA A 1 283 ? 7.710 -38.942 -42.626 1.00 86.25 283 ALA A C 1
ATOM 2420 O O . ALA A 1 283 ? 7.123 -39.728 -43.375 1.00 86.25 283 ALA A O 1
ATOM 2421 N N . LEU A 1 284 ? 8.854 -38.354 -42.988 1.00 87.06 284 LEU A N 1
ATOM 2422 C CA . LEU A 1 284 ? 9.582 -38.688 -44.213 1.00 87.06 284 LEU A CA 1
ATOM 2423 C C . LEU A 1 284 ? 10.331 -40.015 -44.084 1.00 87.06 284 LEU A C 1
ATOM 2425 O O . LEU A 1 284 ? 10.334 -40.780 -45.045 1.00 87.06 284 LEU A O 1
ATOM 2429 N N . GLU A 1 285 ? 10.920 -40.298 -42.924 1.00 83.38 285 GLU A N 1
ATOM 2430 C CA . GLU A 1 285 ? 11.592 -41.562 -42.620 1.00 83.38 285 GLU A CA 1
ATOM 2431 C C . GLU A 1 285 ? 10.613 -42.736 -42.669 1.00 83.38 285 GLU A C 1
ATOM 2433 O O . GLU A 1 285 ? 10.890 -43.716 -43.359 1.00 83.38 285 GLU A O 1
ATOM 2438 N N . VAL A 1 286 ? 9.430 -42.597 -42.060 1.00 84.75 286 VAL A N 1
ATOM 2439 C CA . VAL A 1 286 ? 8.349 -43.596 -42.146 1.00 84.75 286 VAL A CA 1
ATOM 2440 C C . VAL A 1 286 ? 7.962 -43.850 -43.607 1.00 84.75 286 VAL A C 1
ATOM 2442 O O . VAL A 1 286 ? 7.984 -44.987 -44.066 1.00 84.75 286 VAL A O 1
ATOM 2445 N N . ARG A 1 287 ? 7.727 -42.792 -44.398 1.00 79.25 287 ARG A N 1
ATOM 2446 C CA . ARG A 1 287 ? 7.393 -42.924 -45.833 1.00 79.25 287 ARG A CA 1
ATOM 2447 C C . ARG A 1 287 ? 8.510 -43.534 -46.682 1.00 79.25 287 ARG A C 1
ATOM 2449 O O . ARG A 1 287 ? 8.232 -44.108 -47.733 1.00 79.25 287 ARG A O 1
ATOM 2456 N N . LEU A 1 288 ? 9.770 -43.326 -46.304 1.00 75.81 288 LEU A N 1
ATOM 2457 C CA . LEU A 1 288 ? 10.932 -43.911 -46.976 1.00 75.81 288 LEU A CA 1
ATOM 2458 C C . LEU A 1 288 ? 11.085 -45.394 -46.640 1.00 75.81 288 LEU A C 1
ATOM 2460 O O . LEU A 1 288 ? 11.538 -46.151 -47.497 1.00 75.81 288 LEU A O 1
ATOM 2464 N N . HIS A 1 289 ? 10.709 -45.794 -45.425 1.00 73.94 289 HIS A N 1
ATOM 2465 C CA . HIS A 1 289 ? 10.664 -47.191 -45.015 1.00 73.94 289 HIS A CA 1
ATOM 2466 C C . HIS A 1 289 ? 9.544 -47.935 -45.755 1.00 73.94 289 HIS A C 1
ATOM 2468 O O . HIS A 1 289 ? 9.828 -48.917 -46.431 1.00 73.94 289 HIS A O 1
ATOM 2474 N N . ASP A 1 290 ? 8.340 -47.355 -45.803 1.00 72.12 290 ASP A N 1
ATOM 24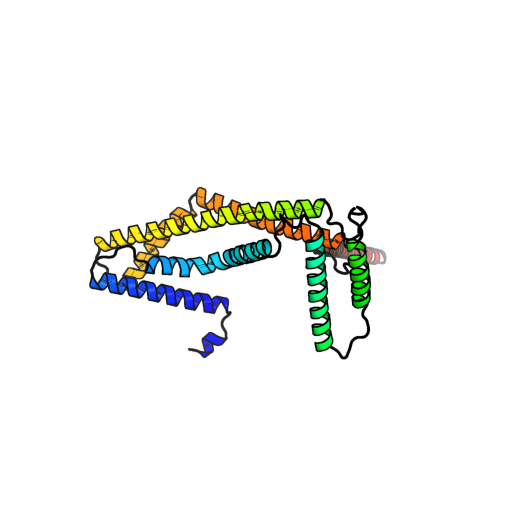75 C CA . ASP A 1 290 ? 7.170 -47.906 -46.513 1.00 72.12 290 ASP A CA 1
ATOM 2476 C C . ASP A 1 290 ? 7.350 -48.036 -48.042 1.00 72.12 290 ASP A C 1
ATOM 2478 O O . ASP A 1 290 ? 6.531 -48.652 -48.716 1.00 72.12 290 ASP A O 1
ATOM 2482 N N . ARG A 1 291 ? 8.381 -47.412 -48.630 1.00 67.44 291 ARG A N 1
ATOM 2483 C CA . ARG A 1 291 ? 8.706 -47.513 -50.069 1.00 67.44 291 ARG A CA 1
ATOM 2484 C C . ARG A 1 291 ? 9.762 -48.569 -50.399 1.00 67.44 291 ARG A C 1
ATOM 2486 O O . ARG A 1 291 ? 10.041 -48.769 -51.581 1.00 67.44 291 ARG A O 1
ATOM 2493 N N . LYS A 1 292 ? 10.426 -49.138 -49.391 1.00 57.16 292 LYS A N 1
ATOM 2494 C CA . LYS A 1 292 ? 11.464 -50.165 -49.573 1.00 57.16 292 LYS A CA 1
ATOM 2495 C C . LYS A 1 292 ? 10.937 -51.592 -49.406 1.00 57.16 292 LYS A C 1
ATOM 2497 O O . LYS A 1 292 ? 11.643 -52.503 -49.837 1.00 57.16 292 LYS A O 1
ATOM 2502 N N . ASP A 1 293 ? 9.741 -51.744 -48.847 1.00 49.66 293 ASP A N 1
ATOM 2503 C CA . ASP A 1 293 ? 8.961 -52.986 -48.804 1.00 49.66 293 ASP A CA 1
ATOM 2504 C C . ASP A 1 293 ? 7.979 -53.061 -49.988 1.00 49.66 293 ASP A C 1
ATOM 2506 O O . ASP A 1 293 ? 7.735 -54.187 -50.481 1.00 49.66 293 ASP A O 1
#